Protein 5MY5 (pdb70)

Radius of gyration: 19.38 Å; Cα contacts (8 Å, |Δi|>4): 475; chains: 1; bounding box: 27×46×57 Å

Organism: Oleidesulfovibrio alaskensis (strain ATCC BAA-1058 / DSM 17464 / G20) (NCBI:txid207559)

Sequence (250 aa):
APVLMMATTTSTDNTGLLDDLAPQFTKDTGIELRWTAVGTGKALLKMGENCDVDILLVHAPAAEKAFVDAGFGTARTQQLMYNDFVIIGPAADPAGVKGMTVAAALGKIAADNAVFVSRGDNSGTHKMEKSLWKQIEGPSPEKEAWYVQTGQGMLRTINVAAEKGGYTMTDRGTYIKYEASMDGNPPLKILVEGDKILFNQYSAIPVNPAHCPKVKKDLADKFVNWMASPATQKTIGDFKLMGKALFTPNAE

Nearest PDB structures (foldseek):
  5my5-assembly1_A  TM=1.004E+00  e=1.740E-57  Oleidesulfovibrio alaskensis G20
  3kn3-assembly3_C  TM=6.638E-01  e=6.253E-32  Wolinella succinogenes
  3lr1-assembly1_A  TM=8.434E-01  e=3.235E-26  Geobacter sulfurreducens PCA
  3muq-assembly1_A  TM=5.837E-01  e=1.414E-28  Vibrio parahaemolyticus RIMD 2210633
  3cvg-assembly1_A  TM=8.499E-01  e=2.479E-20  Coccidioides immitis RS

Secondary structure (DSSP, 8-state):
--EEEEEEEHHHHHHTHHHHHHHHHHHHHSPEEEEEEE-HHHHHHHHHTT--SEEEE--HHHHHHHHHTTSBS--EEEEEEEEEEEEETT-TT--TT--HHHHHHHHHHTT--EEE--S--HHHHHHHHHHTTSSS---TT-TTEEE--S-HHHHHHHHHHHT-EEEEEHHHHHHHHHHTTT--SEEEEE---GGGEEEEEEEEBPTTTSTT--HHHHHHHHHHHHSHHHHHHHHH-EETTEE--EE---

B-factor: mean 24.78, std 8.59, range [13.56, 76.18]

CATH classification: 3.40.190.10 (+1 more: 3.40.190.10)

Foldseek 3Di:
DAEFEEEEAPVVVVQCPCVVVQVVLCVVPVYHYDYDHHAPVVRLVCLLVLVGFKYKYFDVVVVVVSCVVVQFVDWFWWWWFFKFKKFFPVPVLPQFPHALQVSVVSCLVVLFAEFACLAPGPQNVLVQVSVVPHPDDRCVPPPSYHHDNHDDVVRVVVRLVRRGMYMDGVLVVVVVCVVVVNDRRMDGRHDDHPSGIRIIIMTGGHCVSVVVRPNVVSVSVSVVSLDVVNQVVLQPDDDVRHGGIHTDGD

Solvent-accessible surface area: 11804 Å² total; per-residue (Å²): 131,65,39,0,70,2,0,0,4,74,54,0,55,92,17,20,0,2,88,74,1,10,85,69,0,54,182,96,37,47,4,73,10,114,61,61,35,26,44,39,40,101,0,23,120,30,0,79,107,61,71,9,12,0,0,0,0,32,25,55,83,39,0,110,61,9,37,124,55,28,39,2,47,52,58,44,52,0,0,36,17,20,16,0,0,0,0,22,65,95,19,91,2,44,0,144,73,66,83,5,45,47,0,1,26,69,0,27,80,72,99,16,43,1,2,1,28,25,49,98,29,56,20,7,121,31,4,88,51,2,13,173,114,21,189,39,114,66,8,111,185,79,109,26,19,33,98,31,48,74,33,17,94,162,0,0,74,35,0,31,141,97,35,0,0,0,5,0,37,46,9,25,7,7,73,6,30,50,87,84,140,50,112,2,66,2,59,40,6,1,93,50,29,168,72,0,64,21,35,0,0,0,0,8,0,32,47,93,70,4,111,196,21,116,60,115,30,0,54,98,0,20,104,22,0,36,33,118,76,6,21,146,44,0,23,85,23,111,17,114,61,96,60,10,6,62,42,53,25,218

Structure (mmCIF, N/CA/C/O backbone):
data_5MY5
#
_entry.id   5MY5
#
_cell.length_a   52.323
_cell.length_b   42.530
_cell.length_c   54.753
_cell.angle_alpha   90.00
_cell.angle_beta   95.45
_cell.angle_gamma   90.00
#
_symmetry.space_group_name_H-M   'P 1 21 1'
#
loop_
_entity.id
_entity.type
_entity.pdbx_description
1 polymer 'ABC transporter periplasmic substrate-binding protein'
2 non-polymer 'SODIUM ION'
3 non-polymer 'CHLORIDE ION'
4 water water
#
loop_
_atom_site.group_PDB
_atom_site.id
_atom_site.type_symbol
_atom_site.label_atom_id
_atom_site.label_alt_id
_atom_site.label_comp_id
_atom_site.label_asym_id
_atom_site.label_entity_id
_atom_site.label_seq_id
_atom_site.pdbx_PDB_ins_code
_atom_site.Cartn_x
_atom_site.Cartn_y
_atom_site.Cartn_z
_atom_site.occupancy
_atom_site.B_iso_or_equiv
_atom_site.auth_seq_id
_atom_site.auth_comp_id
_atom_site.auth_asym_id
_atom_site.auth_atom_id
_atom_site.pdbx_PDB_model_num
ATOM 1 N N . ALA A 1 25 ? 22.516 19.466 54.782 1.00 51.50 2 ALA A N 1
ATOM 2 C CA . ALA A 1 25 ? 22.303 20.585 53.810 1.00 49.93 2 ALA A CA 1
ATOM 3 C C . ALA A 1 25 ? 21.750 20.027 52.474 1.00 40.29 2 ALA A C 1
ATOM 4 O O . ALA A 1 25 ? 22.465 20.040 51.431 1.00 42.97 2 ALA A O 1
ATOM 6 N N . PRO A 1 26 ? 20.464 19.602 52.487 1.00 31.77 3 PRO A N 1
ATOM 7 C CA . PRO A 1 26 ? 19.888 18.678 51.491 1.00 27.95 3 PRO A CA 1
ATOM 8 C C . PRO A 1 26 ? 20.088 19.173 50.068 1.00 24.96 3 PRO A C 1
ATOM 9 O O . PRO A 1 26 ? 19.939 20.337 49.783 1.00 24.63 3 PRO A O 1
ATOM 13 N N . VAL A 1 27 ? 20.405 18.237 49.159 1.00 24.98 4 VAL A N 1
ATOM 14 C CA . VAL A 1 27 ? 20.646 18.531 47.781 1.00 21.54 4 VAL A CA 1
ATOM 15 C C . VAL A 1 27 ? 19.754 17.660 46.925 1.00 18.54 4 VAL A C 1
ATOM 16 O O . VAL A 1 27 ? 19.700 16.435 47.054 1.00 21.68 4 VAL A O 1
ATOM 20 N N . LEU A 1 28 ? 19.047 18.315 46.020 1.00 18.36 5 LEU A N 1
ATOM 21 C CA . LEU A 1 28 ? 18.178 17.665 45.064 1.00 18.12 5 LEU A CA 1
ATOM 22 C C . LEU A 1 28 ? 18.853 17.768 43.714 1.00 17.12 5 LEU A C 1
ATOM 23 O O . LEU A 1 28 ? 19.173 18.869 43.250 1.00 18.11 5 LEU A O 1
ATOM 28 N N . MET A 1 29 ? 18.949 16.632 43.035 1.00 18.07 6 MET A N 1
ATOM 29 C CA . MET A 1 29 ? 19.608 16.576 41.724 1.00 18.76 6 MET A CA 1
ATOM 30 C C . MET A 1 29 ? 18.595 16.384 40.617 1.00 16.57 6 MET A C 1
ATOM 31 O O . MET A 1 29 ? 17.811 15.477 40.653 1.00 17.63 6 MET A O 1
ATOM 36 N N . MET A 1 30 ? 18.706 17.233 39.625 1.00 16.26 7 MET A N 1
ATOM 37 C CA . MET A 1 30 ? 17.708 17.317 38.536 1.00 15.80 7 MET A CA 1
ATOM 38 C C . MET A 1 30 ? 18.411 17.146 37.202 1.00 16.53 7 MET A C 1
ATOM 39 O O . MET A 1 30 ? 19.455 17.635 37.006 1.00 18.96 7 MET A O 1
ATOM 44 N N . ALA A 1 31 ? 17.690 16.495 36.305 1.00 16.41 8 ALA A N 1
ATOM 45 C CA . ALA A 1 31 ? 18.022 16.557 34.927 1.00 17.13 8 ALA A CA 1
ATOM 46 C C . ALA A 1 31 ? 16.985 17.320 34.206 1.00 16.87 8 ALA A C 1
ATOM 47 O O . ALA A 1 31 ? 15.772 17.091 34.361 1.00 16.20 8 ALA A O 1
ATOM 49 N N . THR A 1 32 ? 17.444 18.248 33.360 1.00 15.75 9 THR A N 1
ATOM 50 C CA . THR A 1 32 ? 16.546 19.047 32.496 1.00 15.24 9 THR A CA 1
ATOM 51 C C . THR A 1 32 ? 17.167 19.283 31.114 1.00 16.33 9 THR A C 1
ATOM 52 O O . THR A 1 32 ? 18.168 18.638 30.829 1.00 18.64 9 THR A O 1
ATOM 56 N N . THR A 1 33 ? 16.558 20.119 30.317 1.00 17.10 10 THR A N 1
ATOM 57 C CA . THR A 1 33 ? 16.995 20.254 28.930 1.00 17.94 10 THR A CA 1
ATOM 58 C C . THR A 1 33 ? 17.801 21.499 28.688 1.00 17.51 10 THR A C 1
ATOM 59 O O . THR A 1 33 ? 17.655 22.487 29.405 1.00 18.64 10 THR A O 1
ATOM 63 N N . THR A 1 34 ? 18.591 21.474 27.605 1.00 18.42 11 THR A N 1
ATOM 64 C CA . THR A 1 34 ? 19.366 22.604 27.180 1.00 19.78 11 THR A CA 1
ATOM 65 C C . THR A 1 34 ? 18.487 23.811 26.933 1.00 17.94 11 THR A C 1
ATOM 66 O O . THR A 1 34 ? 18.752 24.876 27.405 1.00 19.01 11 THR A O 1
ATOM 70 N N . SER A 1 35 ? 17.338 23.630 26.302 1.00 18.72 12 SER A N 1
ATOM 71 C CA . SER A 1 35 ? 16.478 24.740 26.041 1.00 20.16 12 SER A CA 1
ATOM 72 C C . SER A 1 35 ? 15.993 25.342 27.362 1.00 19.28 12 SER A C 1
ATOM 73 O O . SER A 1 35 ? 15.888 26.596 27.498 1.00 21.55 12 SER A O 1
ATOM 76 N N . THR A 1 36 ? 15.688 24.468 28.338 1.00 18.95 13 THR A N 1
ATOM 77 C CA . THR A 1 36 ? 15.212 24.954 29.648 1.00 20.01 13 THR A CA 1
ATOM 78 C C . THR A 1 36 ? 16.281 25.849 30.266 1.00 19.25 13 THR A C 1
ATOM 79 O O . THR A 1 36 ? 15.998 26.984 30.757 1.00 19.43 13 THR A O 1
ATOM 83 N N . ASP A 1 37 ? 17.468 25.327 30.283 1.00 17.12 14 ASP A N 1
ATOM 84 C CA . ASP A 1 37 ? 18.580 26.090 30.904 1.00 20.83 14 ASP A CA 1
ATOM 85 C C . ASP A 1 37 ? 18.772 27.441 30.200 1.00 19.61 14 ASP A C 1
ATOM 86 O O . ASP A 1 37 ? 18.937 28.483 30.879 1.00 21.03 14 ASP A O 1
ATOM 91 N N . ASN A 1 38 ? 18.757 27.431 28.894 1.00 20.32 15 ASN A N 1
ATOM 92 C CA . ASN A 1 38 ? 18.863 28.684 28.135 1.00 21.54 15 ASN A CA 1
ATOM 93 C C . ASN A 1 38 ? 17.902 29.786 28.499 1.00 24.12 15 ASN A C 1
ATOM 94 O O . ASN A 1 38 ? 18.306 30.953 28.331 1.00 24.15 15 ASN A O 1
ATOM 99 N N . THR A 1 39 ? 16.688 29.488 28.981 1.00 21.06 16 THR A N 1
ATOM 100 C CA . THR A 1 39 ? 15.703 30.525 29.318 1.00 22.11 16 THR A CA 1
ATOM 101 C C . THR A 1 39 ? 16.154 31.298 30.548 1.00 21.89 16 THR A C 1
ATOM 102 O O . THR A 1 39 ? 15.639 32.381 30.794 1.00 22.75 16 THR A O 1
ATOM 106 N N . GLY A 1 40 ? 16.952 30.653 31.385 1.00 19.82 17 GLY A N 1
ATOM 107 C CA . GLY A 1 40 ? 17.366 31.200 32.678 1.00 21.13 17 GLY A CA 1
ATOM 108 C C . GLY A 1 40 ? 16.348 31.109 33.804 1.00 21.80 17 GLY A C 1
ATOM 109 O O . GLY A 1 40 ? 16.621 31.598 34.918 1.00 20.54 17 GLY A O 1
ATOM 110 N N . LEU A 1 41 ? 15.195 30.478 33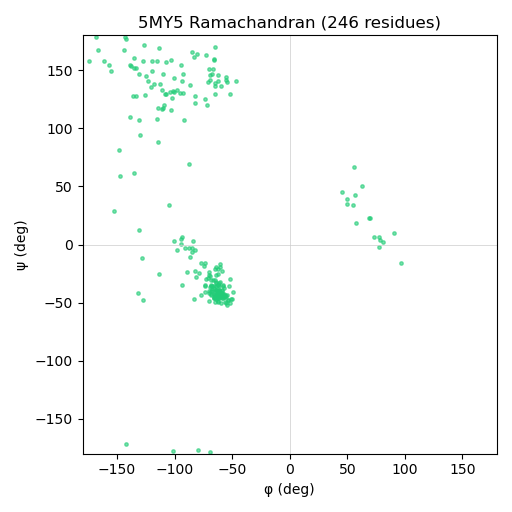.557 1.00 18.87 18 LEU A N 1
ATOM 111 C CA . LEU A 1 41 ? 14.149 30.327 34.582 1.00 18.54 18 LEU A CA 1
ATOM 112 C C . LEU A 1 41 ? 14.711 29.693 35.870 1.00 18.41 18 LEU A C 1
ATOM 113 O O . LEU A 1 41 ? 14.348 30.178 36.944 1.00 18.84 18 LEU A O 1
ATOM 118 N N . LEU A 1 42 ? 15.452 28.633 35.776 1.00 18.92 19 LEU A N 1
ATOM 119 C CA . LEU A 1 42 ? 15.954 27.922 36.959 1.00 17.15 19 LEU A CA 1
ATOM 120 C C . LEU A 1 42 ? 16.948 28.759 37.746 1.00 20.83 19 LEU A C 1
ATOM 121 O O . LEU A 1 42 ? 17.012 28.654 38.956 1.00 18.78 19 LEU A O 1
ATOM 126 N N . ASP A 1 43 ? 17.700 29.642 37.060 1.00 18.80 20 ASP A N 1
ATOM 127 C CA . ASP A 1 43 ? 18.592 30.561 37.793 1.00 20.02 20 ASP A CA 1
ATOM 128 C C . ASP A 1 43 ? 17.808 31.505 38.663 1.00 22.67 20 ASP A C 1
ATOM 129 O O . ASP A 1 43 ? 18.359 31.940 39.682 1.00 26.75 20 ASP A O 1
ATOM 134 N N . ASP A 1 44 ? 16.615 31.883 38.269 1.00 21.28 21 ASP A N 1
ATOM 135 C CA . ASP A 1 44 ? 15.709 32.661 39.126 1.00 24.12 21 ASP A CA 1
ATOM 136 C C . ASP A 1 44 ? 15.026 31.860 40.179 1.00 24.23 21 ASP A C 1
ATOM 137 O O . ASP A 1 44 ? 14.889 32.296 41.331 1.00 25.17 21 ASP A O 1
ATOM 142 N N . LEU A 1 45 ? 14.522 30.661 39.819 1.00 19.99 22 LEU A N 1
ATOM 143 C CA . LEU A 1 45 ? 13.725 29.853 40.734 1.00 20.84 22 LEU A CA 1
ATOM 144 C C . LEU A 1 45 ? 14.552 29.202 41.804 1.00 21.38 22 LEU A C 1
ATOM 145 O O . LEU A 1 45 ? 14.063 29.044 42.953 1.00 21.05 22 LEU A O 1
ATOM 150 N N . ALA A 1 46 ? 15.716 28.708 41.436 1.00 19.94 23 ALA A N 1
ATOM 151 C CA . ALA A 1 46 ? 16.482 27.862 42.367 1.00 20.85 23 ALA A CA 1
ATOM 152 C C . ALA A 1 46 ? 16.826 28.571 43.733 1.00 23.21 23 ALA A C 1
ATOM 153 O O . ALA A 1 46 ? 16.581 28.011 44.791 1.00 21.40 23 ALA A O 1
ATOM 155 N N . PRO A 1 47 ? 17.250 29.854 43.721 1.00 22.61 24 PRO A N 1
ATOM 156 C CA . PRO A 1 47 ? 17.511 30.475 45.048 1.00 23.52 24 PRO A CA 1
ATOM 157 C C . PRO A 1 47 ? 16.227 30.686 45.832 1.00 21.70 24 PRO A C 1
ATOM 158 O O . PRO A 1 47 ? 16.210 30.558 47.066 1.00 23.79 24 PRO A O 1
ATOM 162 N N . GLN A 1 48 ? 15.113 30.916 45.142 1.00 21.36 25 GLN A N 1
ATOM 163 C CA . GLN A 1 48 ? 13.832 31.045 45.853 1.00 21.16 25 GLN A CA 1
ATOM 164 C C . GLN A 1 48 ? 13.368 29.699 46.485 1.00 21.58 25 GLN A C 1
ATOM 165 O O . GLN A 1 48 ? 12.856 29.620 47.618 1.00 20.35 25 GLN A O 1
ATOM 171 N N . PHE A 1 49 ? 13.519 28.612 45.726 1.00 20.31 26 PHE A N 1
ATOM 172 C CA . PHE A 1 49 ? 13.238 27.274 46.227 1.00 17.00 26 PHE A CA 1
ATOM 173 C C . PHE A 1 49 ? 14.102 27.020 47.468 1.00 17.03 26 PHE A C 1
ATOM 174 O O . PHE A 1 49 ? 13.589 26.478 48.487 1.00 17.63 26 PHE A O 1
ATOM 182 N N . THR A 1 50 ? 15.386 27.349 47.440 1.00 18.00 27 THR A N 1
ATOM 183 C CA . THR A 1 50 ? 16.265 27.076 48.583 1.00 19.53 27 THR A CA 1
ATOM 184 C C . THR A 1 50 ? 15.878 27.965 49.805 1.00 21.28 27 THR A C 1
ATOM 185 O O . THR A 1 50 ? 15.813 27.444 50.943 1.00 20.73 27 THR A O 1
ATOM 189 N N . LYS A 1 51 ? 15.540 29.228 49.537 1.00 20.37 28 LYS A N 1
ATOM 190 C CA . LYS A 1 51 ? 15.003 30.110 50.622 1.00 23.60 28 LYS A CA 1
ATOM 191 C C . LYS A 1 51 ? 13.791 29.526 51.272 1.00 24.85 28 LYS A C 1
ATOM 192 O O . LYS A 1 51 ? 13.620 29.566 52.505 1.00 24.53 28 LYS A O 1
ATOM 198 N N . ASP A 1 52 ? 12.864 29.029 50.469 1.00 20.79 29 ASP A N 1
ATOM 199 C CA . ASP A 1 52 ? 11.594 28.536 50.997 1.00 20.82 29 ASP A CA 1
ATOM 200 C C . ASP A 1 52 ? 11.597 27.173 51.625 1.00 23.72 29 ASP A C 1
ATOM 201 O O . ASP A 1 52 ? 10.767 26.875 52.506 1.00 22.82 29 ASP A O 1
ATOM 206 N N . THR A 1 53 ? 12.545 26.336 51.226 1.00 18.18 30 THR A N 1
ATOM 207 C CA . THR A 1 53 ? 12.478 24.932 51.592 1.00 18.42 30 THR A CA 1
ATOM 208 C C . THR A 1 53 ? 13.754 24.342 52.250 1.00 18.19 30 THR A C 1
ATOM 209 O O . THR A 1 53 ? 13.679 23.233 52.795 1.00 19.15 30 THR A O 1
ATOM 213 N N . GLY A 1 54 ? 14.841 25.101 52.189 1.00 19.14 31 GLY A N 1
ATOM 214 C CA . GLY A 1 54 ? 16.150 24.725 52.649 1.00 18.08 31 GLY A CA 1
ATOM 215 C C . GLY A 1 54 ? 16.892 23.809 51.741 1.00 19.92 31 GLY A C 1
ATOM 216 O O . GLY A 1 54 ? 17.974 23.423 52.095 1.00 22.13 31 GLY A O 1
ATOM 217 N N . ILE A 1 55 ? 16.300 23.394 50.634 1.00 18.69 32 ILE A N 1
ATOM 218 C CA . ILE A 1 55 ? 16.878 22.374 49.778 1.00 17.99 32 ILE A CA 1
ATOM 219 C C . ILE A 1 55 ? 17.636 23.070 48.680 1.00 18.36 32 ILE A C 1
ATOM 220 O O . ILE A 1 55 ? 17.118 23.963 48.075 1.00 19.86 32 ILE A O 1
ATOM 225 N N . GLU A 1 56 ? 18.911 22.672 48.434 1.00 19.57 33 GLU A N 1
ATOM 226 C CA . GLU A 1 56 ? 19.711 23.139 47.317 1.00 19.24 33 GLU A CA 1
ATOM 227 C C . GLU A 1 56 ? 19.360 22.330 46.023 1.00 19.99 33 GLU A C 1
ATOM 228 O O . GLU A 1 56 ? 19.332 21.105 46.088 1.00 20.33 33 GLU A O 1
ATOM 234 N N . LEU A 1 57 ? 19.044 23.039 44.937 1.00 17.62 34 LEU A N 1
ATOM 235 C CA . LEU A 1 57 ? 18.739 22.387 43.635 1.00 16.87 34 LEU A CA 1
ATOM 236 C C . LEU A 1 57 ? 19.938 22.518 42.741 1.00 18.47 34 LEU A C 1
ATOM 237 O O . LEU A 1 57 ? 20.397 23.611 42.455 1.00 20.34 34 LEU A O 1
ATOM 242 N N . ARG A 1 58 ? 20.407 21.374 42.232 1.00 16.32 35 ARG A N 1
ATOM 243 C CA . ARG A 1 58 ? 21.495 21.295 41.265 1.00 17.89 35 ARG A CA 1
ATOM 244 C C . ARG A 1 58 ? 20.902 20.684 40.026 1.00 18.69 35 ARG A C 1
ATOM 245 O O . ARG A 1 58 ? 20.175 19.696 40.101 1.00 20.74 35 ARG A O 1
ATOM 253 N N . TRP A 1 59 ? 21.253 21.200 38.869 1.00 18.16 36 TRP A N 1
ATOM 254 C CA . TRP A 1 59 ? 20.691 20.626 37.665 1.00 18.39 36 TRP A CA 1
ATOM 255 C C . TRP A 1 59 ? 21.756 20.444 36.599 1.00 21.87 36 TRP A C 1
ATOM 256 O O . TRP A 1 59 ? 22.699 21.164 36.581 1.00 24.48 36 TRP A O 1
ATOM 267 N N . THR A 1 60 ? 21.573 19.472 35.740 1.00 18.87 37 THR A N 1
ATOM 268 C CA . THR A 1 60 ? 22.357 19.329 34.554 1.00 20.61 37 THR A CA 1
ATOM 269 C C . THR A 1 60 ? 21.404 19.398 33.393 1.00 18.93 37 THR A C 1
ATOM 270 O O . THR A 1 60 ? 20.296 18.740 33.419 1.00 20.05 37 THR A O 1
ATOM 274 N N . ALA A 1 61 ? 21.823 20.167 32.383 1.00 19.75 38 ALA A N 1
ATOM 275 C CA . ALA A 1 61 ? 21.037 20.435 31.187 1.00 19.58 38 ALA A CA 1
ATOM 276 C C . ALA A 1 61 ? 21.600 19.740 29.975 1.00 21.72 38 ALA A C 1
ATOM 277 O O . ALA A 1 61 ? 22.778 19.968 29.588 1.00 23.81 38 ALA A O 1
ATOM 279 N N . VAL A 1 62 ? 20.788 18.868 29.380 1.00 19.96 39 VAL A N 1
ATOM 280 C CA . VAL A 1 62 ? 21.198 17.966 28.271 1.00 20.68 39 VAL A CA 1
ATOM 281 C C . VAL A 1 62 ? 20.070 17.862 27.308 1.00 21.16 39 VAL A C 1
ATOM 282 O O . VAL A 1 62 ? 19.049 18.498 27.512 1.00 20.35 39 VAL A O 1
ATOM 286 N N . GLY A 1 63 ? 20.236 17.149 26.198 1.00 22.97 40 GLY A N 1
ATOM 287 C CA . GLY A 1 63 ? 19.069 16.889 25.364 1.00 22.15 40 GLY A CA 1
ATOM 288 C C . GLY A 1 63 ? 18.059 15.989 26.082 1.00 20.90 40 GLY A C 1
ATOM 289 O O . GLY A 1 63 ? 18.360 15.262 27.031 1.00 20.95 40 GLY A O 1
ATOM 290 N N . THR A 1 64 ? 16.818 16.037 25.612 1.00 20.13 41 THR A N 1
ATOM 291 C CA . THR A 1 64 ? 15.747 15.253 26.257 1.00 20.71 41 THR A CA 1
ATOM 292 C C . THR A 1 64 ? 16.048 13.769 26.454 1.00 18.76 41 THR A C 1
ATOM 293 O O . THR A 1 64 ? 15.814 13.162 27.532 1.00 20.66 41 THR A O 1
ATOM 297 N N . GLY A 1 65 ? 16.488 13.120 25.360 1.00 20.57 42 GLY A N 1
ATOM 298 C CA . GLY A 1 65 ? 16.819 11.710 25.498 1.00 21.55 42 GLY A CA 1
ATOM 299 C C . GLY A 1 65 ? 17.824 11.403 26.587 1.00 19.94 42 GLY A C 1
ATOM 300 O O . GLY A 1 65 ? 17.638 10.459 27.367 1.00 22.47 42 GLY A O 1
ATOM 301 N N . LYS A 1 66 ? 18.833 12.236 26.622 1.00 21.64 43 LYS A N 1
ATOM 302 C CA . LYS A 1 66 ? 19.897 12.081 27.618 1.00 22.92 43 LYS A CA 1
ATOM 303 C C . LYS A 1 66 ? 19.379 12.351 29.044 1.00 19.77 43 LYS A C 1
ATOM 304 O O . LYS A 1 66 ? 19.808 11.682 29.958 1.00 20.33 43 LYS A O 1
ATOM 310 N N . ALA A 1 67 ? 18.452 13.314 29.166 1.00 18.70 44 ALA A N 1
ATOM 311 C CA . ALA A 1 67 ? 17.828 13.588 30.493 1.00 18.87 44 ALA A CA 1
ATOM 312 C C . ALA A 1 67 ? 17.101 12.402 30.968 1.00 21.12 44 ALA A C 1
ATOM 313 O O . ALA A 1 67 ? 17.160 12.012 32.132 1.00 20.50 44 ALA A O 1
ATOM 315 N N . LEU A 1 68 ? 16.263 11.839 30.097 1.00 20.29 45 LEU A N 1
ATOM 316 C CA A LEU A 1 68 ? 15.522 10.635 30.410 0.50 21.75 45 LEU A CA 1
ATOM 317 C CA B LEU A 1 68 ? 15.513 10.670 30.525 0.50 20.71 45 LEU A CA 1
ATOM 318 C C . LEU A 1 68 ? 16.446 9.490 30.793 1.00 22.92 45 LEU A C 1
ATOM 319 O O . LEU A 1 68 ? 16.200 8.794 31.774 1.00 24.33 45 LEU A O 1
ATOM 328 N N . LYS A 1 69 ? 17.531 9.337 30.027 1.00 23.81 46 LYS A N 1
ATOM 329 C CA . LYS A 1 69 ? 18.536 8.311 30.304 1.00 24.64 46 LYS A CA 1
ATOM 330 C C . LYS A 1 69 ? 19.170 8.519 31.687 1.00 25.71 46 LYS A C 1
ATOM 331 O O . LYS A 1 69 ? 19.361 7.553 32.382 1.00 24.97 46 LYS A O 1
ATOM 337 N N . MET A 1 70 ? 19.456 9.762 32.079 1.00 23.67 47 MET A N 1
ATOM 338 C CA . MET A 1 70 ? 19.967 10.051 33.405 1.00 21.19 47 MET A CA 1
ATOM 339 C C . MET A 1 70 ? 19.010 9.593 34.487 1.00 22.40 47 MET A C 1
ATOM 340 O O . MET A 1 70 ? 19.442 9.051 35.519 1.00 22.71 47 MET A O 1
ATOM 345 N N . GLY A 1 71 ? 17.663 9.781 34.301 1.00 20.93 48 GLY A N 1
ATOM 346 C CA . GLY A 1 71 ? 16.695 9.281 35.228 1.00 21.64 48 GLY A CA 1
ATOM 347 C C . GLY A 1 71 ? 16.667 7.773 35.263 1.00 22.10 48 GLY A C 1
ATOM 348 O O . GLY A 1 71 ? 16.676 7.157 36.341 1.00 23.78 48 GLY A O 1
ATOM 349 N N . GLU A 1 72 ? 16.665 7.151 34.081 1.00 22.57 49 GLU A N 1
ATOM 350 C CA . GLU A 1 72 ? 16.781 5.707 34.028 1.00 22.70 49 GLU A CA 1
ATOM 351 C C . GLU A 1 72 ? 18.071 5.137 34.694 1.00 20.40 49 GLU A C 1
ATOM 352 O O . GLU A 1 72 ? 17.974 4.124 35.315 1.00 24.38 49 GLU A O 1
ATOM 358 N N . ASN A 1 73 ? 19.200 5.829 34.616 1.00 21.36 50 ASN A N 1
ATOM 359 C CA . ASN A 1 73 ? 20.446 5.349 35.222 1.00 22.33 50 ASN A CA 1
ATOM 360 C C . ASN A 1 73 ? 20.540 5.704 36.711 1.00 21.97 50 ASN A C 1
ATOM 361 O O . ASN A 1 73 ? 21.578 5.480 37.326 1.00 22.88 50 ASN A O 1
ATOM 366 N N . CYS A 1 74 ? 19.512 6.309 37.281 1.00 20.59 51 CYS A N 1
ATOM 367 C CA . CYS A 1 74 ? 19.451 6.681 38.692 1.00 23.22 51 CYS A CA 1
ATOM 368 C C . CYS A 1 74 ? 20.429 7.802 39.018 1.00 20.53 51 CYS A C 1
ATOM 369 O O . CYS A 1 74 ? 20.847 7.942 40.190 1.00 22.50 51 CYS A O 1
ATOM 372 N N . ASP A 1 75 ? 20.830 8.576 38.028 1.00 21.74 52 ASP A N 1
ATOM 373 C CA . ASP A 1 75 ? 21.806 9.635 38.205 1.00 19.21 52 ASP A CA 1
ATOM 374 C C . ASP A 1 75 ? 21.216 10.832 39.017 1.00 20.39 52 ASP A C 1
ATOM 375 O O . ASP A 1 75 ? 21.935 11.732 39.525 1.00 20.28 52 ASP A O 1
ATOM 380 N N . VAL A 1 76 ? 19.900 11.012 38.904 1.00 18.01 53 VAL A N 1
ATOM 381 C CA . VAL A 1 76 ? 19.160 12.167 39.387 1.00 18.50 53 VAL A CA 1
ATOM 382 C C . VAL A 1 76 ? 17.881 11.757 40.100 1.00 18.33 53 VAL A C 1
ATOM 383 O O . VAL A 1 76 ? 17.369 10.634 39.969 1.00 17.70 53 VAL A O 1
ATOM 387 N N . ASP A 1 77 ? 17.349 12.666 40.909 1.00 16.90 54 ASP A N 1
ATOM 388 C CA . ASP A 1 77 ? 16.158 12.483 41.643 1.00 16.95 54 ASP A CA 1
ATOM 389 C C . ASP A 1 77 ? 14.839 12.885 40.941 1.00 14.00 54 ASP A C 1
ATOM 390 O O . ASP A 1 77 ? 13.747 12.470 41.314 1.00 16.41 54 ASP A O 1
ATOM 395 N N . ILE A 1 78 ? 14.976 13.783 39.969 1.00 15.81 55 ILE A N 1
ATOM 396 C CA . ILE A 1 78 ? 13.783 14.391 39.303 1.00 15.06 55 ILE A CA 1
ATOM 397 C C . ILE A 1 78 ? 14.165 14.867 37.919 1.00 16.06 55 ILE A C 1
ATOM 398 O O . ILE A 1 78 ? 15.284 15.260 37.670 1.00 15.14 55 ILE A O 1
ATOM 403 N N . LEU A 1 79 ? 13.173 14.821 37.055 1.00 14.84 56 LEU A N 1
ATOM 404 C CA . LEU A 1 79 ? 13.282 15.354 35.721 1.00 15.12 56 LEU A CA 1
ATOM 405 C C . LEU A 1 79 ? 12.392 16.619 35.652 1.00 13.91 56 LEU A C 1
ATOM 406 O O . LEU A 1 79 ? 11.281 16.637 36.147 1.00 16.27 56 LEU A O 1
ATOM 411 N N . LEU A 1 80 ? 12.872 17.545 34.846 1.00 13.9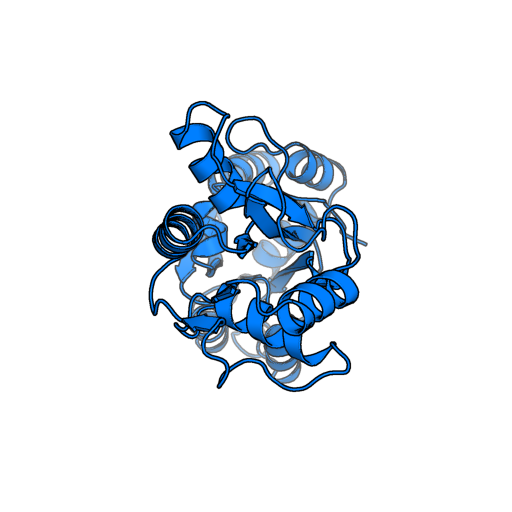5 57 LEU A N 1
ATOM 412 C CA . LEU A 1 80 ? 11.980 18.704 34.420 1.00 15.00 57 LEU A CA 1
ATOM 413 C C . LEU A 1 80 ? 12.165 18.750 32.926 1.00 15.66 57 LEU A C 1
ATOM 414 O O . LEU A 1 80 ? 13.166 19.209 32.409 1.00 15.58 57 LEU A O 1
ATOM 419 N N . VAL A 1 81 ? 11.124 18.322 32.203 1.00 14.08 58 VAL A N 1
ATOM 420 C CA . VAL A 1 81 ? 11.274 18.143 30.745 1.00 15.72 58 VAL A CA 1
ATOM 421 C C . VAL A 1 81 ? 9.989 18.557 30.048 1.00 15.75 58 VAL A C 1
ATOM 422 O O . VAL A 1 81 ? 9.047 19.018 30.714 1.00 15.32 58 VAL A O 1
ATOM 426 N N . HIS A 1 82 ? 10.016 18.474 28.718 1.00 15.25 59 HIS A N 1
ATOM 427 C CA . HIS A 1 82 ? 8.902 19.018 27.923 1.00 15.99 59 HIS A CA 1
ATOM 428 C C . HIS A 1 82 ? 8.692 18.193 26.669 1.00 18.45 59 HIS A C 1
ATOM 429 O O . HIS A 1 82 ? 8.832 18.703 25.543 1.00 20.28 59 HIS A O 1
ATOM 436 N N . ALA A 1 83 ? 8.427 16.924 26.912 1.00 17.42 60 ALA A N 1
ATOM 437 C CA . ALA A 1 83 ? 8.261 15.927 25.843 1.00 17.80 60 ALA A CA 1
ATOM 438 C C . ALA A 1 83 ? 7.243 14.824 26.245 1.00 16.60 60 ALA A C 1
ATOM 439 O O . ALA A 1 83 ? 7.587 13.743 26.690 1.00 18.22 60 ALA A O 1
ATOM 441 N N . PRO A 1 84 ? 5.961 15.187 26.062 1.00 18.57 61 PRO A N 1
ATOM 442 C CA . PRO A 1 84 ? 4.908 14.377 26.682 1.00 19.86 61 PRO A CA 1
ATOM 443 C C . PRO A 1 84 ? 4.932 12.872 26.330 1.00 17.43 61 PRO A C 1
ATOM 444 O O . PRO A 1 84 ? 4.798 12.079 27.203 1.00 20.08 61 PRO A O 1
ATOM 448 N N . ALA A 1 85 ? 5.130 12.501 25.072 1.00 19.12 62 ALA A N 1
ATOM 449 C CA . ALA A 1 85 ? 5.148 11.054 24.739 1.00 20.99 62 ALA A CA 1
ATOM 450 C C . ALA A 1 85 ? 6.285 10.302 25.406 1.00 18.64 62 ALA A C 1
ATOM 451 O O . ALA A 1 85 ? 6.081 9.215 25.964 1.00 22.19 62 ALA A O 1
ATOM 453 N N . ALA A 1 86 ? 7.498 10.887 25.352 1.00 17.93 63 ALA A N 1
ATOM 454 C CA . ALA A 1 86 ? 8.642 10.251 25.987 1.00 18.89 63 ALA A CA 1
ATOM 455 C C . ALA A 1 86 ? 8.436 10.219 27.518 1.00 17.27 63 ALA A C 1
ATOM 456 O O . ALA A 1 86 ? 8.849 9.284 28.152 1.00 19.55 63 ALA A O 1
ATOM 458 N N . GLU A 1 87 ? 7.838 11.286 28.058 1.00 16.26 64 GLU A N 1
ATOM 459 C CA . GLU A 1 87 ? 7.568 11.291 29.476 1.00 18.30 64 GLU A CA 1
ATOM 460 C C . GLU A 1 87 ? 6.604 10.152 29.938 1.00 18.60 64 GLU A C 1
ATOM 461 O O . GLU A 1 87 ? 6.810 9.464 30.936 1.00 18.08 64 GLU A O 1
ATOM 467 N N . LYS A 1 88 ? 5.560 9.970 29.119 1.00 19.55 65 LYS A N 1
ATOM 468 C CA . LYS A 1 88 ? 4.602 8.866 29.385 1.00 21.47 65 LYS A CA 1
ATOM 469 C C . LYS A 1 88 ? 5.284 7.463 29.328 1.00 22.94 65 LYS A C 1
ATOM 470 O O . LYS A 1 88 ? 5.102 6.604 30.208 1.00 22.20 65 LYS A O 1
ATOM 476 N N . ALA A 1 89 ? 6.149 7.277 28.336 1.00 20.47 66 ALA A N 1
ATOM 477 C CA . ALA A 1 89 ? 6.968 6.055 28.290 1.00 22.67 66 ALA A CA 1
ATOM 478 C C . ALA A 1 89 ? 7.891 5.858 29.467 1.00 21.83 66 ALA A C 1
ATOM 479 O O . ALA A 1 89 ? 8.012 4.729 29.995 1.00 22.91 66 ALA A O 1
ATOM 481 N N . PHE A 1 90 ? 8.449 6.980 30.001 1.00 19.48 67 PHE A N 1
ATOM 482 C CA . PHE A 1 90 ? 9.295 6.904 31.173 1.00 21.35 67 PHE A CA 1
ATOM 483 C C . PHE A 1 90 ? 8.559 6.436 32.413 1.00 18.54 67 PHE A C 1
ATOM 484 O O . PHE A 1 90 ? 9.011 5.652 33.199 1.00 19.47 67 PHE A O 1
ATOM 492 N N . VAL A 1 91 ? 7.378 7.020 32.581 1.00 19.55 68 VAL A N 1
ATOM 493 C CA . VAL A 1 91 ? 6.514 6.667 33.717 1.00 20.24 68 VAL A CA 1
ATOM 494 C C . VAL A 1 91 ? 6.059 5.173 33.531 1.00 19.39 68 VAL A C 1
ATOM 495 O O . VAL A 1 91 ? 6.073 4.393 34.482 1.00 21.05 68 VAL A O 1
ATOM 499 N N . ASP A 1 92 ? 5.662 4.836 32.307 1.00 23.52 69 ASP A N 1
ATOM 500 C CA . ASP A 1 92 ? 5.180 3.423 32.020 1.00 24.29 69 ASP A CA 1
ATOM 501 C C . ASP A 1 92 ? 6.260 2.391 32.259 1.00 23.69 69 ASP A C 1
ATOM 502 O O . ASP A 1 92 ? 5.969 1.271 32.731 1.00 23.68 69 ASP A O 1
ATOM 507 N N . ALA A 1 93 ? 7.497 2.721 31.987 1.00 20.79 70 ALA A N 1
ATOM 508 C CA . ALA A 1 93 ? 8.643 1.872 32.297 1.00 21.55 70 ALA A CA 1
ATOM 509 C C . ALA A 1 93 ? 8.888 1.621 33.747 1.00 22.50 70 ALA A C 1
ATOM 510 O O . ALA A 1 93 ? 9.685 0.724 34.101 1.00 22.89 70 ALA A O 1
ATOM 512 N N . GLY A 1 94 ? 8.321 2.483 34.612 1.00 21.31 71 GLY A N 1
ATOM 513 C CA . GLY A 1 94 ? 8.515 2.409 36.038 1.00 21.50 71 GLY A CA 1
ATOM 514 C C . GLY A 1 94 ? 9.706 3.237 36.459 1.00 19.44 71 GLY A C 1
ATOM 515 O O . GLY A 1 94 ? 10.120 3.145 37.591 1.00 20.40 71 GLY A O 1
ATOM 516 N N . PHE A 1 95 ? 10.239 4.040 35.515 1.00 19.43 72 PHE A N 1
ATOM 517 C CA . PHE A 1 95 ? 11.443 4.837 35.863 1.00 20.15 72 PHE A CA 1
ATOM 518 C C . PHE A 1 95 ? 11.072 6.148 36.614 1.00 19.39 72 PHE A C 1
ATOM 519 O O . PHE A 1 95 ? 11.862 6.608 37.376 1.00 18.97 72 PHE A O 1
ATOM 527 N N . GLY A 1 96 ? 9.851 6.583 36.431 1.00 18.93 73 GLY A N 1
ATOM 528 C CA . GLY A 1 96 ? 9.256 7.775 37.124 1.00 19.64 73 GLY A CA 1
ATOM 529 C C . GLY A 1 96 ? 7.959 7.444 37.771 1.00 23.32 73 GLY A C 1
ATOM 530 O O . GLY A 1 96 ? 7.316 6.477 37.378 1.00 22.72 73 GLY A O 1
ATOM 531 N N . THR A 1 97 ? 7.528 8.215 38.780 1.00 20.05 74 THR A N 1
ATOM 532 C CA . THR A 1 97 ? 6.324 7.929 39.479 1.00 22.25 74 THR A CA 1
ATOM 533 C C . THR A 1 97 ? 5.134 8.487 38.719 1.00 20.62 74 THR A C 1
ATOM 534 O O . THR A 1 97 ? 4.109 7.823 38.446 1.00 22.48 74 THR A O 1
ATOM 538 N N . ALA A 1 98 ? 5.219 9.750 38.263 1.00 19.92 75 ALA A N 1
ATOM 539 C CA . ALA A 1 98 ? 4.123 10.396 37.583 1.00 20.29 75 ALA A CA 1
ATOM 540 C C . ALA A 1 98 ? 4.566 11.774 37.056 1.00 21.51 75 ALA A C 1
ATOM 541 O O . ALA A 1 98 ? 5.573 12.350 37.563 1.00 22.23 75 ALA A O 1
ATOM 543 N N . ARG A 1 99 ? 3.845 12.252 36.053 1.00 20.03 76 ARG A N 1
ATOM 544 C CA . ARG A 1 99 ? 4.082 13.560 35.457 1.00 21.34 76 ARG A CA 1
ATOM 545 C C . ARG A 1 99 ? 3.194 14.541 36.159 1.00 19.92 76 ARG A C 1
ATOM 546 O O . ARG A 1 99 ? 1.965 14.346 36.222 1.00 24.99 76 ARG A O 1
ATOM 554 N N . THR A 1 100 ? 3.759 15.670 36.611 1.00 17.21 77 THR A N 1
ATOM 555 C CA . THR A 1 100 ? 2.975 16.817 37.073 1.00 18.78 77 THR A CA 1
ATOM 556 C C . THR A 1 100 ? 3.215 17.976 36.126 1.00 16.98 77 THR A C 1
ATOM 557 O O . THR A 1 100 ? 4.308 18.528 36.088 1.00 15.94 77 THR A O 1
ATOM 561 N N . GLN A 1 101 ? 2.164 18.418 35.479 1.00 17.60 78 GLN A N 1
ATOM 562 C CA A GLN A 1 101 ? 2.278 19.559 34.591 0.50 20.13 78 GLN A CA 1
ATOM 563 C CA B GLN A 1 101 ? 2.240 19.561 34.578 0.50 20.32 78 GLN A CA 1
ATOM 564 C C . GLN A 1 101 ? 2.388 20.823 35.389 1.00 19.71 78 GLN A C 1
ATOM 565 O O . GLN A 1 101 ? 1.697 20.986 36.424 1.00 19.70 78 GLN A O 1
ATOM 576 N N . LEU A 1 102 ? 3.215 21.731 34.951 1.00 17.64 79 LEU A N 1
ATOM 577 C CA . LEU A 1 102 ? 3.633 22.953 35.729 1.00 17.64 79 LEU A CA 1
ATOM 578 C C . LEU A 1 102 ? 3.452 24.276 34.975 1.00 18.28 79 LEU A C 1
ATOM 579 O O . LEU A 1 102 ? 2.832 25.247 35.487 1.00 18.98 79 LEU A O 1
ATOM 584 N N . MET A 1 103 ? 3.899 24.370 33.725 1.00 16.92 80 MET A N 1
ATOM 585 C CA . MET A 1 103 ? 3.817 25.522 32.899 1.00 17.78 80 MET A CA 1
ATOM 586 C C . MET A 1 103 ? 4.119 25.165 31.453 1.00 18.68 80 MET A C 1
ATOM 587 O O . MET A 1 103 ? 4.586 24.084 31.208 1.00 17.88 80 MET A O 1
ATOM 592 N N . TYR A 1 104 ? 3.822 26.078 30.564 1.00 17.30 81 TYR A N 1
ATOM 593 C CA . TYR A 1 104 ? 4.308 25.909 29.180 1.00 17.00 81 TYR A CA 1
ATOM 594 C C . TYR A 1 104 ? 4.968 27.157 28.659 1.00 18.66 81 TYR A C 1
ATOM 595 O O . TYR A 1 104 ? 4.523 28.260 29.012 1.00 19.91 81 TYR A O 1
ATOM 604 N N . ASN A 1 105 ? 5.974 27.047 27.815 1.00 17.14 82 ASN A N 1
ATOM 605 C CA . ASN A 1 105 ? 6.368 28.111 26.905 1.00 18.43 82 ASN A CA 1
ATOM 606 C C . ASN A 1 105 ? 5.791 27.739 25.508 1.00 16.74 82 ASN A C 1
ATOM 607 O O . ASN A 1 105 ? 4.908 26.895 25.425 1.00 18.19 82 ASN A O 1
ATOM 612 N N . ASP A 1 106 ? 6.076 28.549 24.546 1.00 19.77 83 ASP A N 1
ATOM 613 C CA . ASP A 1 106 ? 5.435 28.315 23.277 1.00 18.94 83 ASP A CA 1
ATOM 614 C C . ASP A 1 106 ? 6.319 28.609 22.106 1.00 19.01 83 ASP A C 1
ATOM 615 O O . ASP A 1 106 ? 7.345 29.207 22.183 1.00 18.74 83 ASP A O 1
ATOM 620 N N . PHE A 1 107 ? 5.834 28.146 20.959 1.00 18.13 84 PHE A N 1
ATOM 621 C CA . PHE A 1 107 ? 6.434 28.386 19.677 1.00 16.26 84 PHE A CA 1
ATOM 622 C C . PHE A 1 107 ? 5.596 29.363 18.876 1.00 14.43 84 PHE A C 1
ATOM 623 O O . PHE A 1 107 ? 4.442 29.405 19.091 1.00 19.38 84 PHE A O 1
ATOM 631 N N . VAL A 1 108 ? 6.208 30.024 17.928 1.00 15.94 85 VAL A N 1
ATOM 632 C CA . VAL A 1 108 ? 5.526 31.019 17.031 1.00 16.41 85 VAL A CA 1
ATOM 633 C C . VAL A 1 108 ? 6.007 30.853 15.607 1.00 18.45 85 VAL A C 1
ATOM 634 O O . VAL A 1 108 ? 7.136 30.372 15.352 1.00 17.02 85 VAL A O 1
ATOM 638 N N . ILE A 1 109 ? 5.168 31.258 14.642 1.00 18.36 86 ILE A N 1
ATOM 639 C CA . ILE A 1 109 ? 5.659 31.387 13.255 1.00 18.59 86 ILE A CA 1
ATOM 640 C C . ILE A 1 109 ? 5.910 32.844 12.966 1.00 17.52 86 ILE A C 1
ATOM 641 O O . ILE A 1 109 ? 5.016 33.678 13.259 1.00 19.38 86 ILE A O 1
ATOM 646 N N . ILE A 1 110 ? 7.043 33.142 12.408 1.00 16.92 87 ILE A N 1
ATOM 647 C CA . ILE A 1 110 ? 7.497 34.522 12.108 1.00 17.35 87 ILE A CA 1
ATOM 648 C C . ILE A 1 110 ? 7.701 34.625 10.628 1.00 20.40 87 ILE A C 1
ATOM 649 O O . ILE A 1 110 ? 7.848 33.613 9.907 1.00 18.54 87 ILE A O 1
ATOM 654 N N . GLY A 1 111 ? 7.652 35.862 10.128 1.00 17.81 88 GLY A N 1
ATOM 655 C CA . GLY A 1 111 ? 7.871 36.112 8.708 1.00 19.85 88 GLY A CA 1
ATOM 656 C C . GLY A 1 111 ? 8.037 37.594 8.467 1.00 24.41 88 GLY A C 1
ATOM 657 O O . GLY A 1 111 ? 7.896 38.404 9.441 1.00 21.46 88 GLY A O 1
ATOM 658 N N . PRO A 1 112 ? 8.273 38.003 7.191 1.00 20.30 89 PRO A N 1
ATOM 659 C CA . PRO A 1 112 ? 8.364 39.395 6.926 1.00 23.78 89 PRO A CA 1
ATOM 660 C C . PRO A 1 112 ? 7.149 40.179 7.379 1.00 23.47 89 PRO A C 1
ATOM 661 O O . PRO A 1 112 ? 6.004 39.732 7.289 1.00 22.58 89 PRO A O 1
ATOM 665 N N . ALA A 1 113 ? 7.411 41.401 7.860 1.00 25.26 90 ALA A N 1
ATOM 666 C CA . ALA A 1 113 ? 6.297 42.286 8.265 1.00 30.45 90 ALA A CA 1
ATOM 667 C C . ALA A 1 113 ? 5.245 42.439 7.159 1.00 30.48 90 ALA A C 1
ATOM 668 O O . ALA A 1 113 ? 4.070 42.477 7.442 1.00 32.21 90 ALA A O 1
ATOM 670 N N . ALA A 1 114 ? 5.705 42.457 5.909 1.00 29.80 91 ALA A N 1
ATOM 671 C CA . ALA A 1 114 ? 4.806 42.577 4.761 1.00 31.56 91 ALA A CA 1
ATOM 672 C C . ALA A 1 114 ? 3.957 41.326 4.539 1.00 37.16 91 ALA A C 1
ATOM 673 O O . ALA A 1 114 ? 2.904 41.378 3.874 1.00 34.12 91 ALA A O 1
ATOM 675 N N . ASP A 1 115 ? 4.440 40.175 5.036 1.00 32.79 92 ASP A N 1
ATOM 676 C CA . ASP A 1 115 ? 3.657 38.957 5.071 1.00 25.16 92 ASP A CA 1
ATOM 677 C C . ASP A 1 115 ? 3.131 38.549 3.693 1.00 26.07 92 ASP A C 1
ATOM 678 O O . ASP A 1 115 ? 1.904 38.522 3.429 1.00 24.18 92 ASP A O 1
ATOM 683 N N . PRO A 1 116 ? 4.044 38.182 2.803 1.00 25.15 93 PRO A N 1
ATOM 684 C CA . PRO A 1 116 ? 3.677 37.964 1.404 1.00 27.56 93 PRO A CA 1
ATOM 685 C C . PRO A 1 116 ? 2.665 36.841 1.193 1.00 27.93 93 PRO A C 1
ATOM 686 O O . PRO A 1 116 ? 1.903 36.902 0.229 1.00 27.66 93 PRO A O 1
ATOM 690 N N . ALA A 1 117 ? 2.557 35.840 2.089 1.00 23.49 94 ALA A N 1
ATOM 691 C CA . ALA A 1 117 ? 1.530 34.826 2.022 1.00 22.65 94 ALA A CA 1
ATOM 692 C C . ALA A 1 117 ? 0.228 35.178 2.685 1.00 23.40 94 ALA A C 1
ATOM 693 O O . ALA A 1 117 ? -0.717 34.390 2.635 1.00 22.23 94 ALA A O 1
ATOM 695 N N . GLY A 1 118 ? 0.237 36.278 3.434 1.00 21.34 95 GLY A N 1
ATOM 696 C CA . GLY A 1 118 ? -0.909 36.809 4.135 1.00 23.34 95 GLY A CA 1
ATOM 697 C C . GLY A 1 118 ? -1.447 35.894 5.183 1.00 23.58 95 GLY A C 1
ATOM 698 O O . GLY A 1 118 ? -2.655 35.619 5.266 1.00 25.65 95 GLY A O 1
ATOM 699 N N . VAL A 1 119 ? -0.526 35.417 6.044 1.00 21.38 96 VAL A N 1
ATOM 700 C CA . VAL A 1 119 ? -0.959 34.501 7.101 1.00 21.94 96 VAL A CA 1
ATOM 701 C C . VAL A 1 119 ? -1.211 35.090 8.511 1.00 22.55 96 VAL A C 1
ATOM 702 O O . VAL A 1 119 ? -1.628 34.358 9.403 1.00 22.49 96 VAL A O 1
ATOM 706 N N . LYS A 1 120 ? -0.936 36.374 8.724 1.00 24.00 97 LYS A N 1
ATOM 707 C CA . LYS A 1 120 ? -1.106 36.953 10.066 1.00 25.87 97 LYS A CA 1
ATOM 708 C C . LYS A 1 120 ? -2.468 36.671 10.622 1.00 28.54 97 LYS A C 1
ATOM 709 O O . LYS A 1 120 ? -3.482 36.881 9.956 1.00 29.23 97 LYS A O 1
ATOM 715 N N . GLY A 1 121 ? -2.478 36.149 11.857 1.00 27.48 98 GLY A N 1
ATOM 716 C CA . GLY A 1 121 ? -3.698 35.896 12.592 1.00 32.64 98 GLY A CA 1
ATOM 717 C C . GLY A 1 121 ? -4.448 34.661 12.153 1.00 32.47 98 GLY A C 1
ATOM 718 O O . GLY A 1 121 ? -5.576 34.372 12.653 1.00 34.51 98 GLY A O 1
ATOM 719 N N . MET A 1 122 ? -3.844 33.865 11.243 1.00 24.69 99 MET A N 1
ATOM 720 C CA . MET A 1 122 ? -4.467 32.599 10.920 1.00 26.92 99 MET A CA 1
ATOM 721 C C . MET A 1 122 ? -4.126 31.571 11.997 1.00 22.94 99 MET A C 1
ATOM 722 O O . MET A 1 122 ? -3.210 31.794 12.765 1.00 26.62 99 MET A O 1
ATOM 727 N N . THR A 1 123 ? -4.856 30.486 12.043 1.00 22.51 100 THR A N 1
ATOM 728 C CA . THR A 1 123 ? -4.421 29.314 12.782 1.00 22.01 100 THR A CA 1
ATOM 729 C C . THR A 1 123 ? -3.153 28.716 12.144 1.00 20.27 100 THR A C 1
ATOM 730 O O . THR A 1 123 ? -2.817 28.971 10.990 1.00 21.63 100 THR A O 1
ATOM 734 N N . VAL A 1 124 ? -2.427 27.958 12.922 1.00 22.34 101 VAL A N 1
ATOM 735 C CA . VAL A 1 124 ? -1.224 27.223 12.379 1.00 19.62 101 VAL A CA 1
ATOM 736 C C . VAL A 1 124 ? -1.544 26.388 11.169 1.00 19.63 101 VAL A C 1
ATOM 737 O O . VAL A 1 124 ? -0.864 26.507 10.129 1.00 18.55 101 VAL A O 1
ATOM 741 N N . ALA A 1 125 ? -2.579 25.609 11.199 1.00 20.32 102 ALA A N 1
ATOM 742 C CA . ALA A 1 125 ? -2.936 24.808 10.047 1.00 23.08 102 ALA A CA 1
ATOM 743 C C . ALA A 1 125 ? -3.254 25.628 8.824 1.00 20.88 102 ALA A C 1
ATOM 744 O O . ALA A 1 125 ? -2.836 25.280 7.684 1.00 20.48 102 ALA A O 1
ATOM 746 N N . ALA A 1 126 ? -4.005 26.711 8.961 1.00 22.62 103 ALA A N 1
ATOM 747 C CA . ALA A 1 126 ? -4.339 27.563 7.804 1.00 21.48 103 ALA A CA 1
ATOM 748 C C . ALA A 1 126 ? -3.132 28.282 7.285 1.00 21.05 103 ALA A C 1
ATOM 749 O O . ALA A 1 126 ? -2.908 28.417 6.084 1.00 20.41 103 ALA A O 1
ATOM 751 N N . ALA A 1 127 ? -2.216 28.668 8.201 1.00 17.99 104 ALA A N 1
ATOM 752 C CA . ALA A 1 127 ? -1.051 29.447 7.794 1.00 18.86 104 ALA A CA 1
ATOM 753 C C . ALA A 1 127 ? -0.106 28.560 6.978 1.00 16.46 104 ALA A C 1
ATOM 754 O O . ALA A 1 127 ? 0.422 28.994 5.942 1.00 16.74 104 ALA A O 1
ATOM 756 N N . LEU A 1 128 ? 0.158 27.391 7.524 1.00 17.51 105 LEU A N 1
ATOM 757 C CA . LEU A 1 128 ? 1.061 26.422 6.854 1.00 17.29 105 LEU A CA 1
ATOM 758 C C . LEU A 1 128 ? 0.460 26.002 5.555 1.00 18.94 105 LEU A C 1
ATOM 759 O O . LEU A 1 128 ? 1.156 25.920 4.543 1.00 19.98 105 LEU A O 1
ATOM 764 N N . GLY A 1 129 ? -0.867 25.801 5.511 1.00 18.27 106 GLY A N 1
ATOM 765 C CA . GLY A 1 129 ? -1.474 25.448 4.206 1.00 20.51 106 GLY A CA 1
ATOM 766 C C . GLY A 1 129 ? -1.394 26.545 3.202 1.00 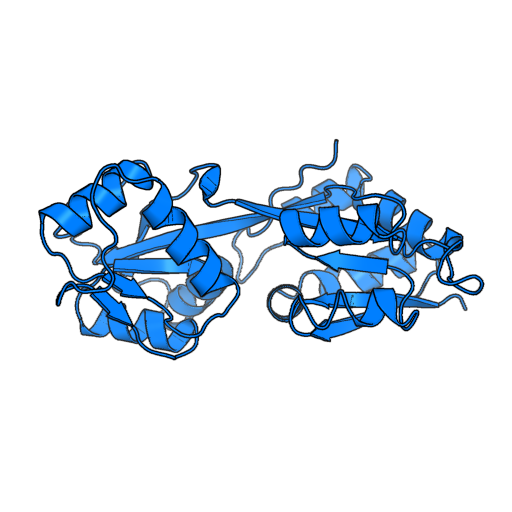20.18 106 GLY A C 1
ATOM 767 O O . GLY A 1 129 ? -1.218 26.282 1.997 1.00 22.23 106 GLY A O 1
ATOM 768 N N . LYS A 1 130 ? -1.513 27.773 3.618 1.00 18.00 107 LYS A N 1
ATOM 769 C CA . LYS A 1 130 ? -1.418 28.916 2.797 1.00 19.85 107 LYS A CA 1
ATOM 770 C C . LYS A 1 130 ? -0.026 29.176 2.284 1.00 21.96 107 LYS A C 1
ATOM 771 O O . LYS A 1 130 ? 0.179 29.551 1.142 1.00 22.33 107 LYS A O 1
ATOM 777 N N . ILE A 1 131 ? 0.992 29.008 3.164 1.00 19.36 108 ILE A N 1
ATOM 778 C CA . ILE A 1 131 ? 2.411 29.128 2.757 1.00 18.11 108 ILE A CA 1
ATOM 779 C C . ILE A 1 131 ? 2.696 28.097 1.665 1.00 16.42 108 ILE A C 1
ATOM 780 O O . ILE A 1 131 ? 3.352 28.429 0.657 1.00 19.33 108 ILE A O 1
ATOM 785 N N . ALA A 1 132 ? 2.241 26.890 1.906 1.00 18.18 109 ALA A N 1
ATOM 786 C CA . ALA A 1 132 ? 2.413 25.715 0.960 1.00 19.97 109 ALA A CA 1
ATOM 787 C C . ALA A 1 132 ? 1.701 26.089 -0.364 1.00 24.58 109 ALA A C 1
ATOM 788 O O . ALA A 1 132 ? 2.319 25.958 -1.447 1.00 25.58 109 ALA A O 1
ATOM 790 N N . ALA A 1 133 ? 0.485 26.627 -0.308 1.00 22.26 110 ALA A N 1
ATOM 791 C CA . ALA A 1 133 ? -0.302 26.904 -1.512 1.00 23.71 110 ALA A CA 1
ATOM 792 C C . ALA A 1 133 ? 0.319 28.021 -2.328 1.00 25.34 110 ALA A C 1
ATOM 793 O O . ALA A 1 133 ? 0.313 27.921 -3.580 1.00 28.89 110 ALA A O 1
ATOM 795 N N . ASP A 1 134 ? 0.914 29.041 -1.693 1.00 19.73 111 ASP A N 1
ATOM 796 C CA . ASP A 1 134 ? 1.513 30.178 -2.307 1.00 23.21 111 ASP A CA 1
ATOM 797 C C . ASP A 1 134 ? 2.991 29.889 -2.654 1.00 19.97 111 ASP A C 1
ATOM 798 O O . ASP A 1 134 ? 3.697 30.793 -3.211 1.00 24.21 111 ASP A O 1
ATOM 803 N N . ASN A 1 135 ? 3.501 28.714 -2.298 1.00 21.61 112 ASN A N 1
ATOM 804 C CA . ASN A 1 135 ? 4.938 28.400 -2.458 1.00 20.63 112 ASN A CA 1
ATOM 805 C C . ASN A 1 135 ? 5.846 29.402 -1.795 1.00 23.13 112 ASN A C 1
ATOM 806 O O . ASN A 1 135 ? 6.925 29.766 -2.283 1.00 23.22 112 ASN A O 1
ATOM 811 N N . ALA A 1 136 ? 5.403 29.959 -0.664 1.00 21.40 113 ALA A N 1
ATOM 812 C CA . ALA A 1 136 ? 6.252 30.880 0.067 1.00 19.74 113 ALA A CA 1
ATOM 813 C C . ALA A 1 136 ? 7.420 30.112 0.715 1.00 17.85 113 ALA A C 1
ATOM 814 O O . ALA A 1 136 ? 7.274 28.991 1.112 1.00 20.03 113 ALA A O 1
ATOM 816 N N . VAL A 1 137 ? 8.517 30.815 0.867 1.00 18.45 114 VAL A N 1
ATOM 817 C CA . VAL A 1 137 ? 9.716 30.268 1.499 1.00 18.48 114 VAL A CA 1
ATOM 818 C C . VAL A 1 137 ? 9.428 29.970 2.934 1.00 15.20 114 VAL A C 1
ATOM 819 O O . VAL A 1 137 ? 8.880 30.816 3.649 1.00 19.37 114 VAL A O 1
ATOM 823 N N . PHE A 1 138 ? 9.761 28.777 3.347 1.00 15.89 115 PHE A N 1
ATOM 824 C CA . PHE A 1 138 ? 9.559 28.312 4.756 1.00 15.37 115 PHE A CA 1
ATOM 825 C C . PHE A 1 138 ? 10.885 27.639 5.158 1.00 17.93 115 PHE A C 1
ATOM 826 O O . PHE A 1 138 ? 11.367 26.706 4.476 1.00 17.23 115 PHE A O 1
ATOM 834 N N . VAL A 1 139 ? 11.445 28.050 6.285 1.00 15.80 116 VAL A N 1
ATOM 835 C CA . VAL A 1 139 ? 12.737 27.590 6.714 1.00 15.73 116 VAL A CA 1
ATOM 836 C C . VAL A 1 139 ? 12.637 26.691 7.943 1.00 16.95 116 VAL A C 1
ATOM 837 O O . VAL A 1 139 ? 12.165 27.069 9.000 1.00 17.16 116 VAL A O 1
ATOM 841 N N . SER A 1 140 ? 13.035 25.433 7.752 1.00 16.69 117 SER A N 1
ATOM 842 C CA . SER A 1 140 ? 13.135 24.391 8.781 1.00 17.06 117 SER A CA 1
ATOM 843 C C . SER A 1 140 ? 14.561 24.343 9.389 1.00 16.32 117 SER A C 1
ATOM 844 O O . SER A 1 140 ? 15.544 24.449 8.595 1.00 17.08 117 SER A O 1
ATOM 847 N N . ARG A 1 141 ? 14.635 24.014 10.652 1.00 16.50 118 ARG A N 1
ATOM 848 C CA . ARG A 1 141 ? 15.911 23.681 11.318 1.00 18.60 118 ARG A CA 1
ATOM 849 C C . ARG A 1 141 ? 16.624 22.498 10.593 1.00 19.14 118 ARG A C 1
ATOM 850 O O . ARG A 1 141 ? 17.856 22.522 10.490 1.00 20.32 118 ARG A O 1
ATOM 858 N N . GLY A 1 142 ? 15.867 21.492 10.103 1.00 18.55 119 GLY A N 1
ATOM 859 C CA . GLY A 1 142 ? 16.470 20.281 9.468 1.00 18.72 119 GLY A CA 1
ATOM 860 C C . GLY A 1 142 ? 17.584 19.605 10.262 1.00 22.76 119 GLY A C 1
ATOM 861 O O . GLY A 1 142 ? 18.471 19.064 9.653 1.00 24.91 119 GLY A O 1
ATOM 862 N N . ASP A 1 143 ? 17.504 19.589 11.592 1.00 22.07 120 ASP A N 1
ATOM 863 C CA . ASP A 1 143 ? 18.622 19.072 12.416 1.00 23.23 120 ASP A CA 1
ATOM 864 C C . ASP A 1 143 ? 18.237 18.071 13.480 1.00 22.00 120 ASP A C 1
ATOM 865 O O . ASP A 1 143 ? 19.089 17.735 14.344 1.00 23.55 120 ASP A O 1
ATOM 870 N N . ASN A 1 144 ? 17.018 17.556 13.435 1.00 22.50 121 ASN A N 1
ATOM 871 C CA . ASN A 1 144 ? 16.471 16.635 14.418 1.00 23.90 121 ASN A CA 1
ATOM 872 C C . ASN A 1 144 ? 16.464 17.154 15.849 1.00 23.74 121 ASN A C 1
ATOM 873 O O . ASN A 1 144 ? 16.305 16.384 16.795 1.00 26.10 121 ASN A O 1
ATOM 878 N N . SER A 1 145 ? 16.582 18.466 16.020 1.00 21.01 122 SER A N 1
ATOM 879 C CA . SER A 1 145 ? 16.352 19.030 17.316 1.00 22.08 122 SER A CA 1
ATOM 880 C C . SER A 1 145 ? 14.928 18.885 17.814 1.00 20.76 122 SER A C 1
ATOM 881 O O . SER A 1 145 ? 14.001 18.610 17.041 1.00 21.37 122 SER A O 1
ATOM 884 N N . GLY A 1 146 ? 14.690 19.201 19.080 1.00 23.20 123 GLY A N 1
ATOM 885 C CA . GLY A 1 146 ? 13.371 19.278 19.605 1.00 21.00 123 GLY A CA 1
ATOM 886 C C . GLY A 1 146 ? 12.483 20.258 18.826 1.00 19.71 123 GLY A C 1
ATOM 887 O O . GLY A 1 146 ? 11.326 19.971 18.525 1.00 22.33 123 GLY A O 1
ATOM 888 N N . THR A 1 147 ? 13.058 21.399 18.507 1.00 20.67 124 THR A N 1
ATOM 889 C CA . THR A 1 147 ? 12.324 22.418 17.722 1.00 18.39 124 THR A CA 1
ATOM 890 C C . THR A 1 147 ? 11.966 21.806 16.328 1.00 20.53 124 THR A C 1
ATOM 891 O O . THR A 1 147 ? 10.817 21.986 15.814 1.00 18.67 124 THR A O 1
ATOM 895 N N . HIS A 1 148 ? 12.937 21.157 15.680 1.00 18.80 125 HIS A N 1
ATOM 896 C CA . HIS A 1 148 ? 12.699 20.560 14.374 1.00 20.09 125 HIS A CA 1
ATOM 897 C C . HIS A 1 148 ? 11.586 19.520 14.399 1.00 19.18 125 HIS A C 1
ATOM 898 O O . HIS A 1 148 ? 10.639 19.553 13.612 1.00 19.44 125 HIS A O 1
ATOM 905 N N . LYS A 1 149 ? 11.595 18.688 15.437 1.00 19.84 126 LYS A N 1
ATOM 906 C CA . LYS A 1 149 ? 10.553 17.731 15.641 1.00 20.46 126 LYS A CA 1
ATOM 907 C C . LYS A 1 149 ? 9.139 18.369 15.814 1.00 20.12 126 LYS A C 1
ATOM 908 O O . LYS A 1 149 ? 8.150 17.880 15.245 1.00 22.02 126 LYS A O 1
ATOM 914 N N . MET A 1 150 ? 9.051 19.458 16.598 1.00 18.84 127 MET A N 1
ATOM 915 C CA . MET A 1 150 ? 7.855 20.190 16.736 1.00 18.43 127 MET A CA 1
ATOM 916 C C . MET A 1 150 ? 7.358 20.756 15.407 1.00 17.06 127 MET A C 1
ATOM 917 O O . MET A 1 150 ? 6.188 20.552 15.033 1.00 20.16 127 MET A O 1
ATOM 922 N N . GLU A 1 151 ? 8.283 21.329 14.629 1.00 17.46 128 GLU A N 1
ATOM 923 C CA . GLU A 1 151 ? 7.914 21.877 13.317 1.00 17.65 128 GLU A CA 1
ATOM 924 C C . GLU A 1 151 ? 7.392 20.778 12.402 1.00 18.26 128 GLU A C 1
ATOM 925 O O . GLU A 1 151 ? 6.333 20.939 11.748 1.00 17.35 128 GLU A O 1
ATOM 931 N N . LYS A 1 152 ? 8.092 19.634 12.389 1.00 19.23 129 LYS A N 1
ATOM 932 C CA . LYS A 1 152 ? 7.620 18.550 11.529 1.00 20.14 129 LYS A CA 1
ATOM 933 C C . LYS A 1 152 ? 6.234 18.123 11.953 1.00 19.88 129 LYS A C 1
ATOM 934 O O . LYS A 1 152 ? 5.399 17.810 11.089 1.00 23.49 129 LYS A O 1
ATOM 940 N N . SER A 1 153 ? 5.965 18.083 13.249 1.00 20.73 130 SER A N 1
ATOM 941 C CA . SER A 1 153 ? 4.678 17.652 13.764 1.00 21.97 130 SER A CA 1
ATOM 942 C C . SER A 1 153 ? 3.562 18.559 13.276 1.00 25.24 130 SER A C 1
ATOM 943 O O . SER A 1 153 ? 2.439 18.094 13.143 1.00 26.04 130 SER A O 1
ATOM 946 N N . LEU A 1 154 ? 3.834 19.859 13.094 1.00 21.50 131 LEU A N 1
ATOM 947 C CA . LEU A 1 154 ? 2.823 20.822 12.637 1.00 21.53 131 LEU A CA 1
ATOM 948 C C . LEU A 1 154 ? 2.336 20.535 11.239 1.00 22.81 131 LEU A C 1
ATOM 949 O O . LEU A 1 154 ? 1.103 20.620 10.925 1.00 23.96 131 LEU A O 1
ATOM 954 N N . TRP A 1 155 ? 3.258 20.157 10.362 1.00 21.39 132 TRP A N 1
ATOM 955 C CA . TRP A 1 155 ? 2.889 19.852 9.015 1.00 21.56 132 TRP A CA 1
ATOM 956 C C . TRP A 1 155 ? 2.010 18.652 8.951 1.00 25.54 132 TRP A C 1
ATOM 957 O O . TRP A 1 155 ? 1.242 18.540 8.013 1.00 27.75 132 TRP A O 1
ATOM 968 N N . LYS A 1 156 ? 2.180 17.723 9.883 1.00 27.05 133 LYS A N 1
ATOM 969 C CA . LYS A 1 156 ? 1.370 16.502 9.896 1.00 36.15 133 LYS A CA 1
ATOM 970 C C . LYS A 1 156 ? -0.116 16.757 10.048 1.00 35.29 133 LYS A C 1
ATOM 971 O O . LYS A 1 156 ? -0.896 15.872 9.716 1.00 35.38 133 LYS A O 1
ATOM 977 N N . GLN A 1 157 ? -0.516 17.947 10.487 1.00 38.96 134 GLN A N 1
ATOM 978 C CA . GLN A 1 157 ? -1.899 18.339 10.660 1.00 40.16 134 GLN A CA 1
ATOM 979 C C . GLN A 1 157 ? -2.517 19.200 9.568 1.00 40.50 134 GLN A C 1
ATOM 980 O O . GLN A 1 157 ? -3.662 19.628 9.750 1.00 47.92 134 GLN A O 1
ATOM 986 N N . ILE A 1 158 ? -1.813 19.513 8.470 1.00 39.19 135 ILE A N 1
ATOM 987 C CA . ILE A 1 158 ? -2.445 20.236 7.332 1.00 36.53 135 ILE A CA 1
ATOM 988 C C . ILE A 1 158 ? -3.117 19.128 6.486 1.00 37.13 135 ILE A C 1
ATOM 989 O O . ILE A 1 158 ? -2.820 17.962 6.664 1.00 37.28 135 ILE A O 1
ATOM 994 N N . GLU A 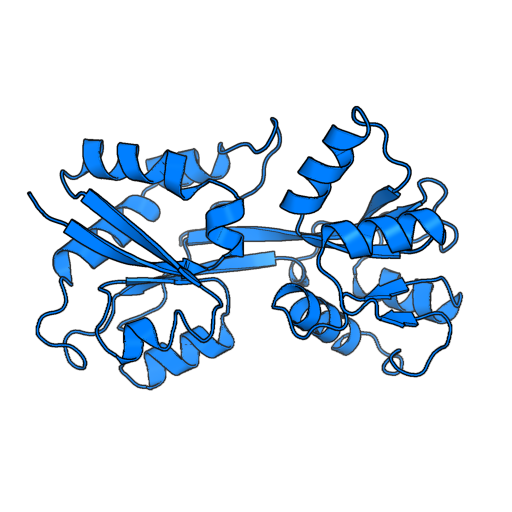1 159 ? -3.991 19.514 5.572 1.00 46.92 136 GLU A N 1
ATOM 995 C CA . GLU A 1 159 ? -4.686 18.512 4.763 1.00 48.85 136 GLU A CA 1
ATOM 996 C C . GLU A 1 159 ? -3.797 18.053 3.615 1.00 46.70 136 GLU A C 1
ATOM 997 O O . GLU A 1 159 ? -3.924 16.905 3.147 1.00 45.78 136 GLU A O 1
ATOM 1003 N N . GLY A 1 160 ? -2.903 18.950 3.187 1.00 38.77 137 GLY A N 1
ATOM 1004 C CA . GLY A 1 160 ? -2.036 18.740 2.020 1.00 33.64 137 GLY A CA 1
ATOM 1005 C C . GLY A 1 160 ? -0.862 17.866 2.374 1.00 31.03 137 GLY A C 1
ATOM 1006 O O . GLY A 1 160 ? -0.764 17.381 3.522 1.00 33.33 137 GLY A O 1
ATOM 1007 N N . PRO A 1 161 ? 0.050 17.660 1.401 1.00 28.60 138 PRO A N 1
ATOM 1008 C CA . PRO A 1 161 ? 1.090 16.714 1.546 1.00 27.07 138 PRO A CA 1
ATOM 1009 C C . PRO A 1 161 ? 2.288 17.298 2.329 1.00 28.19 138 PRO A C 1
ATOM 1010 O O . PRO A 1 161 ? 2.474 18.516 2.423 1.00 30.35 138 PRO A O 1
ATOM 1014 N N . SER A 1 162 ? 3.093 16.400 2.817 1.00 26.15 139 SER A N 1
ATOM 1015 C CA . SER A 1 162 ? 4.439 16.790 3.418 1.00 26.26 139 SER A CA 1
ATOM 1016 C C . SER A 1 162 ? 5.173 17.763 2.496 1.00 25.95 139 SER A C 1
ATOM 1017 O O . SER A 1 162 ? 5.207 17.546 1.271 1.00 29.65 139 SER A O 1
ATOM 1020 N N . PRO A 1 163 ? 5.872 18.790 3.053 1.00 20.92 140 PRO A N 1
ATOM 1021 C CA . PRO A 1 163 ? 6.517 19.780 2.213 1.00 22.24 140 PRO A CA 1
ATOM 1022 C C . PRO A 1 163 ? 8.004 19.487 1.905 1.00 19.10 140 PRO A C 1
ATOM 1023 O O . PRO A 1 163 ? 8.674 20.306 1.262 1.00 20.68 140 PRO A O 1
ATOM 1027 N N . GLU A 1 164 ? 8.460 18.341 2.365 1.00 20.58 141 GLU A N 1
ATOM 1028 C CA . GLU A 1 164 ? 9.872 18.134 2.446 1.00 26.10 141 GLU A CA 1
ATOM 1029 C C . GLU A 1 164 ? 10.548 18.142 1.108 1.00 25.67 141 GLU A C 1
ATOM 1030 O O . GLU A 1 164 ? 11.699 18.499 1.072 1.00 23.56 141 GLU A O 1
ATOM 1036 N N . LYS A 1 165 ? 9.827 17.792 0.041 1.00 22.91 142 LYS A N 1
ATOM 1037 C CA . LYS A 1 165 ? 10.440 17.746 -1.288 1.00 22.10 142 LYS A CA 1
ATOM 1038 C C . LYS A 1 165 ? 10.275 18.996 -2.088 1.00 21.07 142 LYS A C 1
ATOM 1039 O O . LYS A 1 165 ? 10.748 19.084 -3.199 1.00 21.80 142 LYS A O 1
ATOM 1045 N N . GLU A 1 166 ? 9.616 20.039 -1.558 1.00 18.41 143 GLU A N 1
ATOM 1046 C CA . GLU A 1 166 ? 9.293 21.238 -2.270 1.00 19.11 143 GLU A CA 1
ATOM 1047 C C . GLU A 1 166 ? 10.419 22.236 -2.223 1.00 20.66 143 GLU A C 1
ATOM 1048 O O . GLU A 1 166 ? 11.112 22.369 -1.180 1.00 18.70 143 GLU A O 1
ATOM 1054 N N . ALA A 1 167 ? 10.719 22.896 -3.349 1.00 19.75 144 ALA A N 1
ATOM 1055 C CA . ALA A 1 167 ? 11.884 23.815 -3.410 1.00 22.52 144 ALA A CA 1
ATOM 1056 C C . ALA A 1 167 ? 11.769 25.026 -2.529 1.00 21.29 144 ALA A C 1
ATOM 1057 O O . ALA A 1 167 ? 12.864 25.533 -2.097 1.00 21.73 144 ALA A O 1
ATOM 1059 N N . TRP A 1 168 ? 10.545 25.396 -2.146 1.00 19.30 145 TRP A N 1
ATOM 1060 C CA . TRP A 1 168 ? 10.319 26.559 -1.261 1.00 19.96 145 TRP A CA 1
ATOM 1061 C C . TRP A 1 168 ? 10.652 26.211 0.200 1.00 20.90 145 TRP A C 1
ATOM 1062 O O . TRP A 1 168 ? 10.755 27.131 1.007 1.00 20.95 145 TRP A O 1
ATOM 1073 N N . TYR A 1 169 ? 10.755 24.955 0.532 1.00 17.31 146 TYR A N 1
ATOM 1074 C CA . TYR A 1 169 ? 11.010 24.452 1.826 1.00 16.56 146 TYR A CA 1
ATOM 1075 C C . TYR A 1 169 ? 12.482 24.243 2.107 1.00 18.78 146 TYR A C 1
ATOM 1076 O O . TYR A 1 169 ? 13.105 23.410 1.397 1.00 19.20 146 TYR A O 1
ATOM 1085 N N . VAL A 1 170 ? 13.060 25.093 2.927 1.00 17.25 147 VAL A N 1
ATOM 1086 C CA . VAL A 1 170 ? 14.537 25.190 3.160 1.00 18.60 147 VAL A CA 1
ATOM 1087 C C . VAL A 1 170 ? 14.837 24.479 4.462 1.00 18.49 147 VAL A C 1
ATOM 1088 O O . VAL A 1 170 ? 14.188 24.683 5.486 1.00 19.21 147 VAL A O 1
ATOM 1092 N N . GLN A 1 171 ? 15.828 23.604 4.468 1.00 18.19 148 GLN A N 1
ATOM 1093 C CA . GLN A 1 171 ? 16.299 22.891 5.664 1.00 19.55 148 GLN A CA 1
ATOM 1094 C C . GLN A 1 171 ? 17.755 23.343 5.943 1.00 21.29 148 GLN A C 1
ATOM 1095 O O . GLN A 1 171 ? 18.650 23.108 5.148 1.00 22.73 148 GLN A O 1
ATOM 1101 N N . THR A 1 172 ? 17.966 24.130 6.987 1.00 19.95 149 THR A N 1
ATOM 1102 C CA . THR A 1 172 ? 19.282 24.711 7.211 1.00 19.02 149 THR A CA 1
ATOM 1103 C C . THR A 1 172 ? 20.324 23.717 7.718 1.00 21.31 149 THR A C 1
ATOM 1104 O O . THR A 1 172 ? 21.505 23.932 7.502 1.00 22.94 149 THR A O 1
ATOM 1108 N N . GLY A 1 173 ? 19.891 22.795 8.532 1.00 20.13 150 GLY A N 1
ATOM 1109 C CA . GLY A 1 173 ? 20.754 21.963 9.306 1.00 21.76 150 GLY A CA 1
ATOM 1110 C C . GLY A 1 173 ? 21.457 22.738 10.404 1.00 24.00 150 GLY A C 1
ATOM 1111 O O . GLY A 1 173 ? 22.437 22.243 10.964 1.00 27.34 150 GLY A O 1
ATOM 1112 N N . GLN A 1 174 ? 20.898 23.871 10.834 1.00 21.17 151 GLN A N 1
ATOM 1113 C CA . GLN A 1 174 ? 21.550 24.757 11.831 1.00 18.38 151 GLN A CA 1
ATOM 1114 C C . GLN A 1 174 ? 20.660 25.057 12.999 1.00 19.43 151 GLN A C 1
ATOM 1115 O O . GLN A 1 174 ? 19.492 24.670 12.997 1.00 18.87 151 GLN A O 1
ATOM 1121 N N . GLY A 1 175 ? 21.195 25.706 14.048 1.00 17.35 152 GLY A N 1
ATOM 1122 C CA . GLY A 1 175 ? 20.450 26.110 15.167 1.00 18.42 152 GLY A CA 1
ATOM 1123 C C . GLY A 1 175 ? 19.468 27.227 14.928 1.00 15.73 152 GLY A C 1
ATOM 1124 O O . GLY A 1 175 ? 19.267 27.742 13.817 1.00 17.55 152 GLY A O 1
ATOM 1125 N N . MET A 1 176 ? 18.815 27.582 16.015 1.00 17.30 153 MET A N 1
ATOM 1126 C CA . MET A 1 176 ? 17.655 28.467 15.889 1.00 15.95 153 MET A CA 1
ATOM 1127 C C . MET A 1 176 ? 18.012 29.843 15.380 1.00 17.39 153 MET A C 1
ATOM 1128 O O . MET A 1 176 ? 17.346 30.383 14.428 1.00 18.94 153 MET A O 1
ATOM 1133 N N . LEU A 1 177 ? 19.025 30.505 15.957 1.00 19.19 154 LEU A N 1
ATOM 1134 C CA . LEU A 1 177 ? 19.365 31.829 15.491 1.00 19.85 154 LEU A CA 1
ATOM 1135 C C . LEU A 1 177 ? 19.809 31.866 14.050 1.00 17.38 154 LEU A C 1
ATOM 1136 O O . LEU A 1 177 ? 19.365 32.713 13.224 1.00 17.70 154 LEU A O 1
ATOM 1141 N N . ARG A 1 178 ? 20.588 30.907 13.637 1.00 17.60 155 ARG A N 1
ATOM 1142 C CA . ARG A 1 178 ? 21.023 30.824 12.262 1.00 17.47 155 ARG A CA 1
ATOM 1143 C C . ARG A 1 178 ? 19.797 30.655 11.301 1.00 17.95 155 ARG A C 1
ATOM 1144 O O . ARG A 1 178 ? 19.765 31.211 10.199 1.00 18.23 155 ARG A O 1
ATOM 1152 N N . THR A 1 179 ? 18.871 29.862 11.721 1.00 17.17 156 THR A N 1
ATOM 1153 C CA . THR A 1 179 ? 17.725 29.532 10.870 1.00 17.68 156 THR A CA 1
ATOM 1154 C C . THR A 1 179 ? 16.877 30.761 10.755 1.00 18.31 156 THR A C 1
ATOM 1155 O O . THR A 1 179 ? 16.336 31.038 9.664 1.00 17.27 156 THR A O 1
ATOM 1159 N N . ILE A 1 180 ? 16.706 31.508 11.845 1.00 17.37 157 ILE A N 1
ATOM 1160 C CA . ILE A 1 180 ? 16.004 32.790 11.782 1.00 17.83 157 ILE A CA 1
ATOM 1161 C C . ILE A 1 180 ? 16.663 33.685 10.773 1.00 18.18 157 ILE A C 1
ATOM 1162 O O . ILE A 1 180 ? 15.979 34.343 9.954 1.00 19.23 157 ILE A O 1
ATOM 1167 N N . ASN A 1 181 ? 17.984 33.832 10.851 1.00 17.50 158 ASN A N 1
ATOM 1168 C CA . ASN A 1 181 ? 18.763 34.629 9.905 1.00 18.78 158 ASN A CA 1
ATOM 1169 C C . ASN A 1 181 ? 18.640 34.212 8.453 1.00 18.54 158 ASN A C 1
ATOM 1170 O O . ASN A 1 181 ? 18.463 35.075 7.602 1.00 21.97 158 ASN A O 1
ATOM 1175 N N . VAL A 1 182 ? 18.519 32.898 8.183 1.00 20.52 159 VAL A N 1
ATOM 1176 C CA . VAL A 1 182 ? 18.219 32.507 6.828 1.00 19.64 159 VAL A CA 1
ATOM 1177 C C . VAL A 1 182 ? 16.826 32.909 6.367 1.00 18.59 159 VAL A C 1
ATOM 1178 O O . VAL A 1 182 ? 16.655 33.452 5.254 1.00 19.25 159 VAL A O 1
ATOM 1182 N N . ALA A 1 183 ? 15.819 32.796 7.233 1.00 18.16 160 ALA A N 1
ATOM 1183 C CA . ALA A 1 183 ? 14.456 33.251 6.910 1.00 18.30 160 ALA A CA 1
ATOM 1184 C C . ALA A 1 183 ? 14.503 34.756 6.658 1.00 19.51 160 ALA A C 1
ATOM 1185 O O . ALA A 1 183 ? 13.887 35.221 5.674 1.00 21.01 160 ALA A O 1
ATOM 1187 N N . ALA A 1 184 ? 15.297 35.520 7.435 1.00 18.74 161 ALA A N 1
ATOM 1188 C CA . ALA A 1 184 ? 15.383 36.956 7.155 1.00 20.48 161 ALA A CA 1
ATOM 1189 C C . ALA A 1 184 ? 16.016 37.265 5.808 1.00 22.20 161 ALA A C 1
ATOM 1190 O O . ALA A 1 184 ? 15.466 38.077 5.074 1.00 23.16 161 ALA A O 1
ATOM 1192 N N . GLU A 1 185 ? 17.110 36.579 5.455 1.00 22.30 162 GLU A N 1
ATOM 1193 C CA . GLU A 1 185 ? 17.809 36.806 4.216 1.00 20.99 162 GLU A CA 1
ATOM 1194 C C . GLU A 1 185 ? 16.899 36.451 3.029 1.00 24.69 162 GLU A C 1
ATOM 1195 O O . GLU A 1 185 ? 16.946 37.144 1.963 1.00 25.07 162 GLU A O 1
ATOM 1201 N N . LYS A 1 186 ? 16.090 35.421 3.208 1.00 21.55 163 LYS A N 1
ATOM 1202 C CA . LYS A 1 186 ? 15.280 34.863 2.108 1.00 21.07 163 LYS A CA 1
ATOM 1203 C C . LYS A 1 186 ? 13.934 35.498 2.035 1.00 22.68 163 LYS A C 1
ATOM 1204 O O . LYS A 1 186 ? 13.202 35.256 1.093 1.00 24.02 163 LYS A O 1
ATOM 1210 N N . GLY A 1 187 ? 13.587 36.404 2.951 1.00 20.71 164 GLY A N 1
ATOM 1211 C CA . GLY A 1 187 ? 12.161 36.796 3.028 1.00 21.85 164 GLY A CA 1
ATOM 1212 C C . GLY A 1 187 ? 11.118 35.720 3.262 1.00 24.67 164 GLY A C 1
ATOM 1213 O O . GLY A 1 187 ? 10.022 35.736 2.691 1.00 25.09 164 GLY A O 1
ATOM 1214 N N . GLY A 1 188 ? 11.453 34.825 4.177 1.00 22.62 165 GLY A N 1
ATOM 1215 C CA . GLY A 1 188 ? 10.766 33.596 4.427 1.00 20.41 165 GLY A CA 1
ATOM 1216 C C . GLY A 1 188 ? 10.117 33.546 5.764 1.00 18.25 165 GLY A C 1
ATOM 1217 O O . GLY A 1 188 ? 10.289 34.488 6.571 1.00 19.99 165 GLY A O 1
ATOM 1218 N N . TYR A 1 189 ? 9.298 32.534 5.944 1.00 16.79 166 TYR A N 1
ATOM 1219 C CA . TYR A 1 189 ? 8.635 32.208 7.185 1.00 15.51 166 TYR A CA 1
ATOM 1220 C C . TYR A 1 189 ? 9.465 31.169 7.936 1.00 17.17 166 TYR A C 1
ATOM 1221 O O . TYR A 1 189 ? 10.106 30.344 7.323 1.00 15.93 166 TYR A O 1
ATOM 1230 N N . THR A 1 190 ? 9.332 31.113 9.260 1.00 14.70 167 THR A N 1
ATOM 1231 C CA . THR A 1 190 ? 10.011 30.027 10.019 1.00 15.44 167 THR A CA 1
ATOM 1232 C C . THR A 1 190 ? 9.243 29.874 11.348 1.00 14.71 167 THR A C 1
ATOM 1233 O O . THR A 1 190 ? 8.638 30.821 11.878 1.00 18.45 167 THR A O 1
ATOM 1237 N N . MET A 1 191 ? 9.321 28.686 11.928 1.00 14.24 168 MET A N 1
ATOM 1238 C CA . MET A 1 191 ? 8.818 28.426 13.280 1.00 14.88 168 MET A CA 1
ATOM 1239 C C . MET A 1 191 ? 10.035 28.520 14.232 1.00 16.04 168 MET A C 1
ATOM 1240 O O . MET A 1 191 ? 11.096 27.890 13.984 1.00 16.64 168 MET A O 1
ATOM 1245 N N . THR A 1 192 ? 9.813 29.261 15.335 1.00 14.36 169 THR A N 1
ATOM 1246 C CA . THR A 1 192 ? 10.842 29.436 16.400 1.00 16.59 169 THR A CA 1
ATOM 1247 C C . THR A 1 192 ? 10.261 29.337 17.731 1.00 15.29 169 THR A C 1
ATOM 1248 O O . THR A 1 192 ? 9.089 29.548 17.920 1.00 16.74 169 THR A O 1
A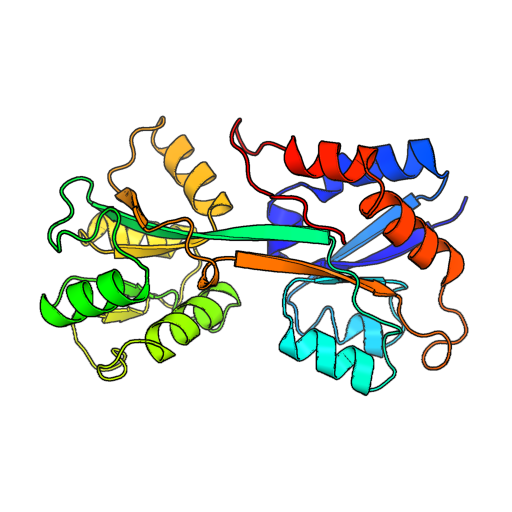TOM 1252 N N . ASP A 1 193 ? 11.090 28.922 18.727 1.00 15.59 170 ASP A N 1
ATOM 1253 C CA . ASP A 1 193 ? 10.600 29.115 20.111 1.00 16.14 170 ASP A CA 1
ATOM 1254 C C . ASP A 1 193 ? 10.541 30.683 20.308 1.00 15.67 170 ASP A C 1
ATOM 1255 O O . ASP A 1 193 ? 11.339 31.392 19.759 1.00 15.30 170 ASP A O 1
ATOM 1260 N N . ARG A 1 194 ? 9.601 31.054 21.187 1.00 16.09 171 ARG A N 1
ATOM 1261 C CA . ARG A 1 194 ? 9.449 32.494 21.525 1.00 15.87 171 ARG A CA 1
ATOM 1262 C C . ARG A 1 194 ? 10.671 33.068 22.153 1.00 17.21 171 ARG A C 1
ATOM 1263 O O . ARG A 1 194 ? 11.035 34.209 21.812 1.00 18.48 171 ARG A O 1
ATOM 1271 N N . GLY A 1 195 ? 11.335 32.338 23.021 1.00 17.62 172 GLY A N 1
ATOM 1272 C CA . GLY A 1 195 ? 12.528 32.851 23.705 1.00 17.26 172 GLY A CA 1
ATOM 1273 C C . GLY A 1 195 ? 13.586 33.330 22.731 1.00 17.77 172 GLY A C 1
ATOM 1274 O O . GLY A 1 195 ? 14.126 34.417 22.809 1.00 18.53 172 GLY A O 1
ATOM 1275 N N . THR A 1 196 ? 13.932 32.474 21.735 1.00 18.16 173 THR A N 1
ATOM 1276 C CA . THR A 1 196 ? 14.927 32.842 20.759 1.00 16.42 173 THR A CA 1
ATOM 1277 C C . THR A 1 196 ? 14.422 34.054 19.924 1.00 17.90 173 THR A C 1
ATOM 1278 O O . THR A 1 196 ? 15.253 34.916 19.638 1.00 19.17 173 THR A O 1
ATOM 1282 N N . TYR A 1 197 ? 13.126 34.086 19.575 1.00 16.44 174 TYR A N 1
ATOM 1283 C CA . TYR A 1 197 ? 12.589 35.267 18.936 1.00 16.91 174 TYR A CA 1
ATOM 1284 C C . TYR A 1 197 ? 12.841 36.577 19.762 1.00 18.67 174 TYR A C 1
ATOM 1285 O O . TYR A 1 197 ? 13.323 37.570 19.196 1.00 19.03 174 TYR A O 1
ATOM 1294 N N . ILE A 1 198 ? 12.455 36.513 21.021 1.00 16.49 175 ILE A N 1
ATOM 1295 C CA . ILE A 1 198 ? 12.684 37.664 21.921 1.00 18.22 175 ILE A CA 1
ATOM 1296 C C . ILE A 1 198 ? 14.173 38.116 21.850 1.00 17.88 175 ILE A C 1
ATOM 1297 O O . ILE A 1 198 ? 14.492 39.344 21.740 1.00 19.62 175 ILE A O 1
ATOM 1302 N N . LYS A 1 199 ? 15.140 37.199 21.931 1.00 17.95 176 LYS A N 1
ATOM 1303 C CA . LYS A 1 199 ? 16.554 37.580 21.896 1.00 20.85 176 LYS A CA 1
ATOM 1304 C C . LYS A 1 199 ? 16.918 38.154 20.542 1.00 22.19 176 LYS A C 1
ATOM 1305 O O . LYS A 1 199 ? 17.661 39.163 20.446 1.00 24.50 176 LYS A O 1
ATOM 1311 N N . TYR A 1 200 ? 16.437 37.530 19.476 1.00 20.50 177 TYR A N 1
ATOM 1312 C CA . TYR A 1 200 ? 16.709 38.038 18.128 1.00 20.25 177 TYR A CA 1
ATOM 1313 C C . TYR A 1 200 ? 16.089 39.501 17.894 1.00 22.01 177 TYR A C 1
ATOM 1314 O O . TYR A 1 200 ? 16.740 40.386 17.348 1.00 22.52 177 TYR A O 1
ATOM 1323 N N . GLU A 1 201 ? 14.857 39.700 18.317 1.00 21.88 178 GLU A N 1
ATOM 1324 C CA . GLU A 1 201 ? 14.148 40.969 18.196 1.00 19.85 178 GLU A CA 1
ATOM 1325 C C . GLU A 1 201 ? 14.975 42.072 18.962 1.00 22.32 178 GLU A C 1
ATOM 1326 O O . GLU A 1 201 ? 15.186 43.171 18.426 1.00 23.89 178 GLU A O 1
ATOM 1332 N N . ALA A 1 202 ? 15.493 41.737 20.124 1.00 21.03 179 ALA A N 1
ATOM 1333 C CA . ALA A 1 202 ? 16.371 42.676 20.896 1.00 24.24 179 ALA A CA 1
ATOM 1334 C C . ALA A 1 202 ? 17.716 42.969 20.241 1.00 27.05 179 ALA A C 1
ATOM 1335 O O . ALA A 1 202 ? 18.165 44.091 20.247 1.00 29.46 179 ALA A O 1
ATOM 1337 N N . SER A 1 203 ? 18.338 41.981 19.620 1.00 25.75 180 SER A N 1
ATOM 1338 C CA . SER A 1 203 ? 19.497 42.201 18.784 1.00 28.80 180 SER A CA 1
ATOM 1339 C C . SER A 1 203 ? 19.320 43.118 17.611 1.00 31.27 180 SER A C 1
ATOM 1340 O O . SER A 1 203 ? 20.349 43.606 17.108 1.00 33.99 180 SER A O 1
ATOM 1343 N N . MET A 1 204 ? 18.082 43.302 17.141 1.00 28.35 181 MET A N 1
ATOM 1344 C CA . MET A 1 204 ? 17.760 44.293 16.115 1.00 30.12 181 MET A CA 1
ATOM 1345 C C . MET A 1 204 ? 17.058 45.515 16.710 1.00 31.06 181 MET A C 1
ATOM 1346 O O . MET A 1 204 ? 16.170 46.100 16.051 1.00 28.00 181 MET A O 1
ATOM 1351 N N . ASP A 1 205 ? 17.408 45.892 17.936 1.00 30.15 182 ASP A N 1
ATOM 1352 C CA . ASP A 1 205 ? 16.822 47.090 18.622 1.00 30.95 182 ASP A CA 1
ATOM 1353 C C . ASP A 1 205 ? 15.310 47.134 18.585 1.00 31.31 182 ASP A C 1
ATOM 1354 O O . ASP A 1 205 ? 14.724 48.195 18.419 1.00 29.71 182 ASP A O 1
ATOM 1359 N N . GLY A 1 206 ? 14.660 45.987 18.745 1.00 26.27 183 GLY A N 1
ATOM 1360 C CA . GLY A 1 206 ? 13.207 45.914 18.740 1.00 26.32 183 GLY A CA 1
ATOM 1361 C C . GLY A 1 206 ? 12.491 46.073 17.422 1.00 26.65 183 GLY A C 1
ATOM 1362 O O . GLY A 1 206 ? 11.254 46.150 17.403 1.00 29.01 183 GLY A O 1
ATOM 1363 N N . ASN A 1 207 ? 13.247 46.147 16.322 1.00 23.89 184 ASN A N 1
ATOM 1364 C CA . ASN A 1 207 ? 12.702 46.345 15.009 1.00 28.39 184 ASN A CA 1
ATOM 1365 C C . ASN A 1 207 ? 13.415 45.357 14.027 1.00 26.15 184 ASN A C 1
ATOM 1366 O O . ASN A 1 207 ? 14.016 45.741 13.020 1.00 26.59 184 ASN A O 1
ATOM 1371 N N . PRO A 1 208 ? 13.271 44.044 14.281 1.00 23.17 185 PRO A N 1
ATOM 1372 C CA . PRO A 1 208 ? 13.713 43.116 13.237 1.00 23.51 185 PRO A CA 1
ATOM 1373 C C . PRO A 1 208 ? 12.765 43.095 12.014 1.00 24.10 185 PRO A C 1
ATOM 1374 O O . PRO A 1 208 ? 11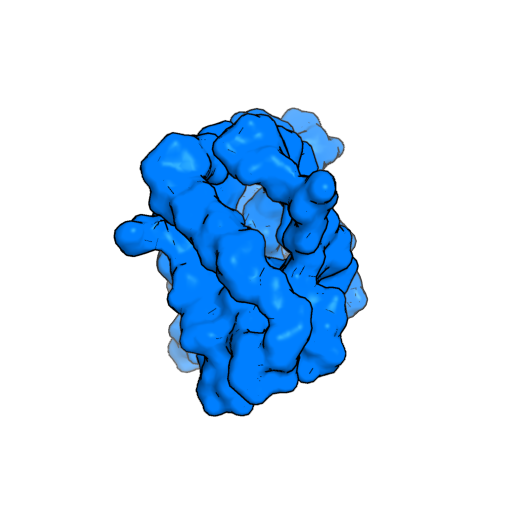.582 43.407 12.137 1.00 26.03 185 PRO A O 1
ATOM 1378 N N . PRO A 1 209 ? 13.266 42.556 10.870 1.00 23.45 186 PRO A N 1
ATOM 1379 C CA . PRO A 1 209 ? 12.413 42.438 9.715 1.00 25.54 186 PRO A CA 1
ATOM 1380 C C . PRO A 1 209 ? 11.382 41.371 9.734 1.00 26.78 186 PRO A C 1
ATOM 1381 O O . PRO A 1 209 ? 10.429 41.449 9.006 1.00 27.97 186 PRO A O 1
ATOM 1385 N N . LEU A 1 210 ? 11.547 40.368 10.614 1.00 21.07 187 LEU A N 1
ATOM 1386 C CA . LEU A 1 210 ? 10.615 39.284 10.786 1.00 21.08 187 LEU A CA 1
ATOM 1387 C C . LEU A 1 210 ? 9.850 39.543 12.065 1.00 20.91 187 LEU A C 1
ATOM 1388 O O . LEU A 1 210 ? 10.440 39.885 13.069 1.00 21.15 187 LEU A O 1
ATOM 1393 N N . LYS A 1 211 ? 8.566 39.434 11.945 1.00 18.22 188 LYS A N 1
ATOM 1394 C CA . LYS A 1 211 ? 7.579 39.714 13.034 1.00 22.36 188 LYS A CA 1
ATOM 1395 C C . LYS A 1 211 ? 6.858 38.428 13.388 1.00 20.48 188 LYS A C 1
ATOM 1396 O O . LYS A 1 211 ? 6.759 37.483 12.544 1.00 19.25 188 LYS A O 1
ATOM 1402 N N . ILE A 1 212 ? 6.280 38.323 14.574 1.00 20.31 189 ILE A N 1
ATOM 1403 C CA . ILE A 1 212 ? 5.450 37.233 14.927 1.00 20.30 189 ILE A CA 1
ATOM 1404 C C . ILE A 1 212 ? 4.137 37.344 14.177 1.00 19.78 189 ILE A C 1
ATOM 1405 O O . ILE A 1 212 ? 3.456 38.394 14.286 1.00 23.44 189 ILE A O 1
ATOM 1410 N N . LEU A 1 213 ? 3.826 36.348 13.385 1.00 20.24 190 LEU A N 1
ATOM 1411 C CA . LEU A 1 213 ? 2.622 36.327 12.559 1.00 19.85 190 LEU A CA 1
ATOM 1412 C C . LEU A 1 213 ? 1.618 35.299 12.934 1.00 23.60 190 LEU A C 1
ATOM 1413 O O . LEU A 1 213 ? 0.440 35.477 12.686 1.00 28.44 190 LEU A O 1
ATOM 1418 N N . VAL A 1 214 ? 2.013 34.187 13.577 1.00 19.95 191 VAL A N 1
ATOM 1419 C CA . VAL A 1 214 ? 1.069 33.214 14.013 1.00 20.00 191 VAL A CA 1
ATOM 1420 C C . VAL A 1 214 ? 1.479 32.803 15.443 1.00 22.91 191 VAL A C 1
ATOM 1421 O O . VAL A 1 214 ? 2.622 32.443 15.605 1.00 21.75 191 VAL A O 1
ATOM 1425 N N . GLU A 1 215 ? 0.543 32.856 16.401 1.00 24.42 192 GLU A N 1
ATOM 1426 C CA . GLU A 1 215 ? 0.822 32.573 17.833 1.00 22.77 192 GLU A CA 1
ATOM 1427 C C . GLU A 1 215 ? -0.471 32.275 18.526 1.00 27.65 192 GLU A C 1
ATOM 1428 O O . GLU A 1 215 ? -1.550 32.669 18.021 1.00 25.25 192 GLU A O 1
ATOM 1434 N N . GLY A 1 216 ? -0.435 31.586 19.654 1.00 24.02 193 GLY A N 1
ATOM 1435 C CA . GLY A 1 216 ? -1.542 31.340 20.518 1.00 25.36 193 GLY A CA 1
ATOM 1436 C C . GLY A 1 216 ? -2.241 30.058 20.355 1.00 24.72 193 GLY A C 1
ATOM 1437 O O . GLY A 1 216 ? -2.959 29.583 21.249 1.00 28.81 193 GLY A O 1
ATOM 1438 N N . ASP A 1 217 ? -1.990 29.393 19.221 1.00 25.36 194 ASP A N 1
ATOM 1439 C CA . ASP A 1 217 ? -2.634 28.178 18.950 1.00 22.97 194 ASP A CA 1
ATOM 1440 C C . ASP A 1 217 ? -2.209 27.109 19.970 1.00 25.48 194 ASP A C 1
ATOM 1441 O O . ASP A 1 217 ? -1.011 27.011 20.254 1.00 24.57 194 ASP A O 1
ATOM 1446 N N . LYS A 1 218 ? -3.108 26.280 20.464 1.00 27.35 195 LYS A N 1
ATOM 1447 C CA . LYS A 1 218 ? -2.744 25.282 21.505 1.00 29.14 195 LYS A CA 1
ATOM 1448 C C . LYS A 1 218 ? -1.666 24.296 21.026 1.00 22.33 195 LYS A C 1
ATOM 1449 O O . LYS A 1 218 ? -0.832 23.829 21.818 1.00 24.01 195 LYS A O 1
ATOM 1455 N N . ILE A 1 219 ? -1.647 23.957 19.743 1.00 22.99 196 ILE A N 1
ATOM 1456 C CA . ILE A 1 219 ? -0.649 23.066 19.197 1.00 22.42 196 ILE A CA 1
ATOM 1457 C C . ILE A 1 219 ? 0.760 23.633 19.323 1.00 23.22 196 ILE A C 1
ATOM 1458 O O . ILE A 1 219 ? 1.735 22.854 19.232 1.00 22.36 196 ILE A O 1
ATOM 1463 N N . LEU A 1 220 ? 0.899 24.946 19.476 1.00 20.64 197 LEU A N 1
ATOM 1464 C CA . LEU A 1 220 ? 2.200 25.568 19.642 1.00 18.31 197 LEU A CA 1
ATOM 1465 C C . LEU A 1 220 ? 2.740 25.574 21.117 1.00 18.03 197 LEU A C 1
ATOM 1466 O O . LEU A 1 220 ? 3.823 26.047 21.355 1.00 18.56 197 LEU A O 1
ATOM 1471 N N . PHE A 1 221 ? 1.940 25.077 22.029 1.00 18.01 198 PHE A N 1
ATOM 1472 C CA . PHE A 1 221 ? 2.399 24.988 23.438 1.00 19.32 198 PHE A CA 1
ATOM 1473 C C . PHE A 1 221 ? 3.488 23.967 23.666 1.00 17.85 198 PHE A C 1
ATOM 1474 O O . PHE A 1 221 ? 3.475 22.907 23.046 1.00 19.11 198 PHE A O 1
ATOM 1482 N N . ASN A 1 222 ? 4.416 24.317 24.520 1.00 17.02 199 ASN A N 1
ATOM 1483 C CA . ASN A 1 222 ? 5.516 23.448 24.913 1.00 17.48 199 ASN A CA 1
ATOM 1484 C C . ASN A 1 222 ? 5.325 23.145 26.386 1.00 15.85 199 ASN A C 1
ATOM 1485 O O . ASN A 1 222 ? 5.911 23.867 27.236 1.00 18.00 199 ASN A O 1
ATOM 1490 N N . GLN A 1 223 ? 4.581 22.100 26.685 1.00 16.74 200 GLN A N 1
ATOM 1491 C CA . GLN A 1 223 ? 4.155 21.758 28.046 1.00 15.23 200 GLN A CA 1
ATOM 1492 C C . GLN A 1 223 ? 5.392 21.189 28.830 1.00 16.68 200 GLN A C 1
ATOM 1493 O O . GLN A 1 223 ? 5.990 20.189 28.442 1.00 16.71 200 GLN A O 1
ATOM 1499 N N . TYR A 1 224 ? 5.687 21.816 30.000 1.00 16.14 201 TYR A N 1
ATOM 1500 C CA . TYR A 1 224 ? 6.615 21.271 30.965 1.00 15.79 201 TYR A CA 1
ATOM 1501 C C . TYR A 1 224 ? 5.962 20.433 32.038 1.00 15.96 201 TYR A C 1
ATOM 1502 O O . TYR A 1 224 ? 4.871 20.861 32.576 1.00 16.54 201 TYR A O 1
ATOM 1511 N N . SER A 1 225 ? 6.623 19.332 32.409 1.00 13.93 202 SER A N 1
ATOM 1512 C CA . SER A 1 225 ? 6.235 18.540 33.568 1.00 14.38 202 SER A CA 1
ATOM 1513 C C . SER A 1 225 ? 7.444 18.204 34.421 1.00 15.86 202 SER A C 1
ATOM 1514 O O . SER A 1 225 ? 8.555 18.031 33.895 1.00 15.03 202 SER A O 1
ATOM 1517 N N . ALA A 1 226 ? 7.179 18.028 35.715 1.00 13.56 203 ALA A N 1
ATOM 1518 C CA . ALA A 1 226 ? 8.173 17.441 36.595 1.00 14.80 203 ALA A CA 1
ATOM 1519 C C . ALA A 1 226 ? 7.850 15.996 36.816 1.00 14.85 203 ALA A C 1
ATOM 1520 O O . ALA A 1 226 ? 6.634 15.616 36.888 1.00 16.43 203 ALA A O 1
ATOM 1522 N N . ILE A 1 227 ? 8.885 15.171 36.909 1.00 14.24 204 ILE A N 1
ATOM 1523 C CA . ILE A 1 227 ? 8.681 13.714 37.153 1.00 15.07 204 ILE A CA 1
ATOM 1524 C C . ILE A 1 227 ? 9.725 13.255 38.137 1.00 15.06 204 ILE A C 1
ATOM 1525 O O . ILE A 1 227 ? 10.909 13.127 37.831 1.00 15.43 204 ILE A O 1
ATOM 1530 N N . PRO A 1 228 ? 9.287 12.941 39.379 1.00 16.00 205 PRO A N 1
ATOM 1531 C CA . PRO A 1 228 ? 10.149 12.279 40.352 1.00 16.87 205 PRO A CA 1
ATOM 1532 C C . PRO A 1 228 ? 10.623 10.905 39.815 1.00 16.72 205 PRO A C 1
ATOM 1533 O O . PRO A 1 228 ? 9.775 10.172 39.297 1.00 17.07 205 PRO A O 1
ATOM 1537 N N . VAL A 1 229 ? 11.868 10.633 40.006 1.00 16.44 206 VAL A N 1
ATOM 1538 C CA . VAL A 1 229 ? 12.417 9.273 39.651 1.00 17.65 206 VAL A CA 1
ATOM 1539 C C . VAL A 1 229 ? 11.829 8.321 40.700 1.00 19.82 206 VAL A C 1
ATOM 1540 O O . VAL A 1 229 ? 11.686 8.619 41.837 1.00 20.36 206 VAL A O 1
ATOM 1544 N N . ASN A 1 230 ? 11.439 7.134 40.250 1.00 18.22 207 ASN A N 1
ATOM 1545 C CA . ASN A 1 230 ? 10.682 6.164 41.069 1.00 20.15 207 ASN A CA 1
ATOM 1546 C C . ASN A 1 230 ? 11.607 5.361 41.967 1.00 20.13 207 ASN A C 1
ATOM 1547 O O . ASN A 1 230 ? 12.535 4.741 41.486 1.00 20.90 207 ASN A O 1
ATOM 1552 N N . PRO A 1 231 ? 11.401 5.412 43.285 1.00 23.55 208 PRO A N 1
ATOM 1553 C CA . PRO A 1 231 ? 12.241 4.655 44.244 1.00 24.53 208 PRO A CA 1
ATOM 1554 C C . PRO A 1 231 ? 12.214 3.119 44.055 1.00 24.24 208 PRO A C 1
ATOM 1555 O O . PRO A 1 231 ? 13.156 2.416 44.428 1.00 23.30 208 PRO A O 1
ATOM 1559 N N . ALA A 1 232 ? 11.208 2.650 43.378 1.00 22.79 209 ALA A N 1
ATOM 1560 C CA . ALA A 1 232 ? 11.176 1.218 42.991 1.00 25.23 209 ALA A CA 1
ATOM 1561 C C . ALA A 1 232 ? 12.198 0.871 41.966 1.00 29.47 209 ALA A C 1
ATOM 1562 O O . ALA A 1 232 ? 12.651 -0.290 41.902 1.00 28.78 209 ALA A O 1
ATOM 1564 N N . HIS A 1 233 ? 12.586 1.841 41.146 1.00 25.17 210 HIS A N 1
ATOM 1565 C CA . HIS A 1 233 ? 13.675 1.645 40.164 1.00 23.86 210 HIS A CA 1
ATOM 1566 C C . HIS A 1 233 ? 15.022 2.087 40.720 1.00 24.43 210 HIS A C 1
ATOM 1567 O O . HIS A 1 233 ? 16.071 1.472 40.430 1.00 24.96 210 HIS A O 1
ATOM 1574 N N . CYS A 1 234 ? 15.031 3.146 41.548 1.00 21.57 211 CYS A N 1
ATOM 1575 C CA . CYS A 1 234 ? 16.291 3.702 42.093 1.00 25.26 211 CYS A CA 1
ATOM 1576 C C . CYS A 1 234 ? 16.092 3.821 43.587 1.00 26.01 211 CYS A C 1
ATOM 1577 O O . CYS A 1 234 ? 15.579 4.832 44.088 1.00 23.57 211 CYS A O 1
ATOM 1580 N N . PRO A 1 235 ? 16.523 2.797 44.375 1.00 25.29 212 PRO A N 1
ATOM 1581 C CA . PRO A 1 235 ? 15.991 2.848 45.737 1.00 26.39 212 PRO A CA 1
ATOM 1582 C C . PRO A 1 235 ? 16.610 3.925 46.592 1.00 23.78 212 PRO A C 1
ATOM 1583 O O . PRO A 1 235 ? 16.017 4.195 47.647 1.00 24.81 212 PRO A O 1
ATOM 1587 N N . LYS A 1 236 ? 17.757 4.498 46.209 1.00 23.39 213 LYS A N 1
ATOM 1588 C CA . LYS A 1 236 ? 18.404 5.525 47.018 1.00 24.34 213 LYS A CA 1
ATOM 1589 C C . LYS A 1 236 ? 17.986 6.947 46.584 1.00 26.03 213 LYS A C 1
ATOM 1590 O O . LYS A 1 236 ? 18.647 7.920 46.981 1.00 25.57 213 LYS A O 1
ATOM 1596 N N . VAL A 1 237 ? 17.023 7.035 45.664 1.00 24.46 214 VAL A N 1
ATOM 1597 C CA . VAL A 1 237 ? 16.573 8.347 45.143 1.00 23.04 214 VAL A CA 1
ATOM 1598 C C . VAL A 1 237 ? 15.975 9.201 46.291 1.00 21.71 214 VAL A C 1
ATOM 1599 O O . VAL A 1 237 ? 15.341 8.693 47.232 1.00 24.50 214 VAL A O 1
ATOM 1603 N N . LYS A 1 238 ? 16.186 10.526 46.191 1.00 23.17 215 LYS A N 1
ATOM 1604 C CA . LYS A 1 238 ? 15.705 11.435 47.230 1.00 23.08 215 LYS A CA 1
ATOM 1605 C C . LYS A 1 238 ? 14.301 11.829 46.905 1.00 19.14 215 LYS A C 1
ATOM 1606 O O . LYS A 1 238 ? 13.994 12.966 46.503 1.00 20.41 215 LYS A O 1
ATOM 1612 N N . LYS A 1 239 ? 13.350 10.907 47.009 1.00 19.93 216 LYS A N 1
ATOM 1613 C CA . LYS A 1 239 ? 11.951 11.121 46.671 1.00 21.39 216 LYS A CA 1
ATOM 1614 C C . LYS A 1 239 ? 11.275 12.225 47.443 1.00 21.18 216 LYS A C 1
ATOM 1615 O O . LYS A 1 239 ? 10.433 12.950 46.912 1.00 21.72 216 LYS A O 1
ATOM 1621 N N . ASP A 1 240 ? 11.610 12.317 48.730 1.00 21.54 217 ASP A N 1
ATOM 1622 C CA . ASP A 1 240 ? 10.933 13.325 49.539 1.00 21.92 217 ASP A CA 1
ATOM 1623 C C . ASP A 1 240 ? 11.392 14.748 49.097 1.00 20.44 217 ASP A C 1
ATOM 1624 O O . ASP A 1 240 ? 10.599 15.627 49.031 1.00 19.56 217 ASP A O 1
ATOM 1629 N N . LEU A 1 241 ? 12.673 14.912 48.732 1.00 19.64 218 LEU A N 1
ATOM 1630 C CA . LEU A 1 241 ? 13.193 16.221 48.199 1.00 17.62 218 LEU A CA 1
ATOM 1631 C C . LEU A 1 241 ? 12.469 16.470 46.834 1.00 18.29 218 LEU A C 1
ATOM 1632 O O . LEU A 1 241 ? 12.077 17.598 46.538 1.00 17.16 218 LEU A O 1
ATOM 1637 N N . ALA A 1 242 ? 12.400 15.443 45.980 1.00 18.01 219 ALA A N 1
ATOM 1638 C CA . ALA A 1 242 ? 11.732 15.621 44.662 1.00 17.52 219 ALA A CA 1
ATOM 1639 C C . ALA A 1 242 ? 10.312 16.054 44.778 1.00 16.00 219 ALA A C 1
ATOM 1640 O O . ALA A 1 242 ? 9.796 17.018 44.128 1.00 16.74 219 ALA A O 1
ATOM 1642 N N . ASP A 1 243 ? 9.602 15.361 45.683 1.00 16.27 220 ASP A N 1
ATOM 1643 C CA . ASP A 1 243 ? 8.221 15.724 45.940 1.00 17.13 220 ASP A CA 1
ATOM 1644 C C . ASP A 1 243 ? 8.099 17.165 46.497 1.00 16.26 220 ASP A C 1
ATOM 1645 O O . ASP A 1 243 ? 7.160 17.812 46.160 1.00 17.09 220 ASP A O 1
ATOM 1650 N N . LYS A 1 244 ? 9.065 17.610 47.314 1.00 16.63 221 LYS A N 1
ATOM 1651 C CA . LYS A 1 244 ? 9.057 18.971 47.828 1.00 16.03 221 LYS A CA 1
ATOM 1652 C C . LYS A 1 244 ? 9.176 19.983 46.715 1.00 16.44 221 LYS A C 1
ATOM 1653 O O . LYS A 1 244 ? 8.528 21.041 46.727 1.00 17.07 221 LYS A O 1
ATOM 1659 N N . PHE A 1 245 ? 10.008 19.702 45.718 1.00 14.52 222 PHE A N 1
ATOM 1660 C CA . PHE A 1 245 ? 10.158 20.591 44.579 1.00 16.95 222 PHE A CA 1
ATOM 1661 C C . PHE A 1 245 ? 8.833 20.661 43.813 1.00 15.24 222 PHE A C 1
ATOM 1662 O O . PHE A 1 245 ? 8.491 21.737 43.340 1.00 16.49 222 PHE A O 1
ATOM 1670 N N . VAL A 1 246 ? 8.203 19.506 43.549 1.00 15.27 223 VAL A N 1
ATOM 1671 C CA . VAL A 1 246 ? 6.927 19.493 42.795 1.00 14.88 223 VAL A CA 1
ATOM 1672 C C . VAL A 1 246 ? 5.922 20.295 43.550 1.00 17.28 223 VAL A C 1
ATOM 1673 O O . VAL A 1 246 ? 5.188 21.105 42.961 1.00 16.41 223 VAL A O 1
ATOM 1677 N N . ASN A 1 247 ? 5.918 20.103 44.854 1.00 15.85 224 ASN A N 1
ATOM 1678 C CA . ASN A 1 247 ? 4.934 20.825 45.684 1.00 17.71 224 ASN A CA 1
ATOM 1679 C C . ASN A 1 247 ? 5.153 22.315 45.583 1.00 15.65 224 ASN A C 1
ATOM 1680 O O . ASN A 1 247 ? 4.229 23.079 45.438 1.00 18.97 224 ASN A O 1
ATOM 1685 N N . TRP A 1 248 ? 6.421 22.761 45.743 1.00 16.34 225 TRP A N 1
ATOM 1686 C CA . TRP A 1 248 ? 6.770 24.096 45.592 1.00 14.48 225 TRP A CA 1
ATOM 1687 C C . TRP A 1 248 ? 6.420 24.716 44.242 1.00 17.22 225 TRP A C 1
ATOM 1688 O O . TRP A 1 248 ? 5.818 25.812 44.171 1.00 17.12 225 TRP A O 1
ATOM 1699 N N . MET A 1 249 ? 6.696 23.986 43.140 1.00 17.47 226 MET A N 1
ATOM 1700 C CA . MET A 1 249 ? 6.515 24.581 41.835 1.00 17.49 226 MET A CA 1
ATOM 1701 C C . MET A 1 249 ? 5.026 24.695 41.545 1.00 16.18 226 MET A C 1
ATOM 1702 O O . MET A 1 249 ? 4.648 25.575 40.739 1.00 18.94 226 MET A O 1
ATOM 1707 N N . ALA A 1 250 ? 4.199 23.784 42.092 1.00 18.37 227 ALA A N 1
ATOM 1708 C CA . ALA A 1 250 ? 2.732 23.778 41.792 1.00 18.73 227 ALA A CA 1
ATOM 1709 C C . ALA A 1 250 ? 1.960 24.757 42.726 1.00 23.80 227 ALA A C 1
ATOM 1710 O O . ALA A 1 250 ? 0.761 24.956 42.535 1.00 22.27 227 ALA A O 1
ATOM 1712 N N . SER A 1 251 ? 2.637 25.334 43.691 1.00 20.20 228 SER A N 1
ATOM 1713 C CA . SER A 1 251 ? 1.965 26.215 44.688 1.00 22.23 228 SER A CA 1
ATOM 1714 C C . SER A 1 251 ? 1.508 27.449 43.967 1.00 24.72 228 SER A C 1
ATOM 1715 O O . SER A 1 251 ? 2.155 27.934 43.019 1.00 21.90 228 SER A O 1
ATOM 1718 N N . PRO A 1 252 ? 0.385 28.023 44.388 1.00 21.48 229 PRO A N 1
ATOM 1719 C CA . PRO A 1 252 ? 0.021 29.313 43.782 1.00 21.81 229 PRO A CA 1
ATOM 1720 C C . PRO A 1 252 ? 1.094 30.390 43.716 1.00 21.86 229 PRO A C 1
ATOM 1721 O O . PRO A 1 252 ? 1.183 31.145 42.735 1.00 22.54 229 PRO A O 1
ATOM 1725 N N . ALA A 1 253 ? 1.893 30.556 44.761 1.00 20.86 230 ALA A N 1
ATOM 1726 C CA . ALA A 1 253 ? 2.862 31.640 44.795 1.00 22.40 230 ALA A CA 1
ATOM 1727 C C . ALA A 1 253 ? 3.944 31.354 43.737 1.00 23.75 230 ALA A C 1
ATOM 1728 O O . ALA A 1 253 ? 4.378 32.256 43.080 1.00 21.85 230 ALA A O 1
ATOM 1730 N N . THR A 1 254 ? 4.427 30.087 43.626 1.00 20.24 231 THR A N 1
ATOM 1731 C CA . THR A 1 254 ? 5.489 29.847 42.634 1.00 19.35 231 THR A CA 1
ATOM 1732 C C . THR A 1 254 ? 4.907 29.867 41.220 1.00 18.27 231 THR A C 1
ATOM 1733 O O . THR A 1 254 ? 5.550 30.348 40.324 1.00 18.79 231 THR A O 1
ATOM 1737 N N . GLN A 1 255 ? 3.689 29.392 41.014 1.00 17.30 232 GLN A N 1
ATOM 1738 C CA . GLN A 1 255 ? 2.962 29.590 39.742 1.00 19.09 232 GLN A CA 1
ATOM 1739 C C . GLN A 1 255 ? 2.952 31.039 39.306 1.00 20.50 232 GLN A C 1
ATOM 1740 O O . GLN A 1 255 ? 3.286 31.386 38.192 1.00 21.39 232 GLN A O 1
ATOM 1746 N N . LYS A 1 256 ? 2.633 31.921 40.257 1.00 20.99 233 LYS A N 1
ATOM 1747 C CA . LYS A 1 256 ? 2.625 33.325 39.967 1.00 22.62 233 LYS A CA 1
ATOM 1748 C C . LYS A 1 256 ? 4.021 33.774 39.591 1.00 19.00 233 LYS A C 1
ATOM 1749 O O . LYS A 1 256 ? 4.174 34.518 38.643 1.00 22.61 233 LYS A O 1
ATOM 1755 N N . THR A 1 257 ? 5.065 33.344 40.301 1.00 20.07 234 THR A N 1
ATOM 1756 C CA . THR A 1 257 ? 6.441 33.681 40.024 1.00 18.50 234 THR A CA 1
ATOM 1757 C C . THR A 1 257 ? 6.814 33.217 38.583 1.00 19.83 234 THR A C 1
ATOM 1758 O O . THR A 1 257 ? 7.556 33.940 37.847 1.00 19.46 234 THR A O 1
ATOM 1762 N N . ILE A 1 258 ? 6.379 31.999 38.224 1.00 18.78 235 ILE A N 1
ATOM 1763 C CA . ILE A 1 258 ? 6.706 31.506 36.863 1.00 20.10 235 ILE A CA 1
ATOM 1764 C C . ILE A 1 258 ? 6.001 32.408 35.838 1.00 20.84 235 ILE A C 1
ATOM 1765 O O . ILE A 1 258 ? 6.643 32.850 34.831 1.00 20.95 235 ILE A O 1
ATOM 1770 N N . GLY A 1 259 ? 4.758 32.740 36.060 1.00 20.05 236 GLY A N 1
ATOM 1771 C CA . GLY A 1 259 ? 3.976 33.603 35.137 1.00 21.29 236 GLY A CA 1
ATOM 1772 C C . GLY A 1 259 ? 4.541 35.016 35.027 1.00 23.23 236 GLY A C 1
ATOM 1773 O O . GLY A 1 259 ? 4.550 35.690 33.906 1.00 23.52 236 GLY A O 1
ATOM 1774 N N . ASP A 1 260 ? 5.098 35.501 36.131 1.00 21.95 237 ASP A N 1
ATOM 1775 C CA . ASP A 1 260 ? 5.794 36.804 36.109 1.00 22.52 237 ASP 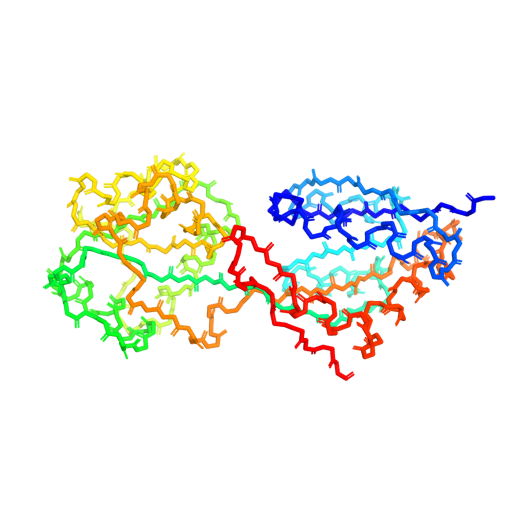A CA 1
ATOM 1776 C C . ASP A 1 260 ? 7.237 36.853 35.619 1.00 22.46 237 ASP A C 1
ATOM 1777 O O . ASP A 1 260 ? 7.798 37.927 35.454 1.00 23.01 237 ASP A O 1
ATOM 1782 N N . PHE A 1 261 ? 7.853 35.701 35.312 1.00 20.85 238 PHE A N 1
ATOM 1783 C CA . PHE A 1 261 ? 9.217 35.649 34.811 1.00 18.53 238 PHE A CA 1
ATOM 1784 C C . PHE A 1 261 ? 9.270 36.318 33.462 1.00 21.62 238 PHE A C 1
ATOM 1785 O O . PHE A 1 261 ? 8.357 36.174 32.657 1.00 22.91 238 PHE A O 1
ATOM 1793 N N . LYS A 1 262 ? 10.275 37.098 33.273 1.00 20.02 239 LYS A N 1
ATOM 1794 C CA . LYS A 1 262 ? 10.523 37.838 32.002 1.00 20.71 239 LYS A CA 1
ATOM 1795 C C . LYS A 1 262 ? 11.826 37.531 31.421 1.00 20.02 239 LYS A C 1
ATOM 1796 O O . LYS A 1 262 ? 12.845 37.440 32.104 1.00 20.98 239 LYS A O 1
ATOM 1802 N N . LEU A 1 263 ? 11.861 37.426 30.099 1.00 18.75 240 LEU A N 1
ATOM 1803 C CA . LEU A 1 263 ? 13.063 37.415 29.332 1.00 19.36 240 LEU A CA 1
ATOM 1804 C C . LEU A 1 263 ? 13.165 38.700 28.549 1.00 21.33 240 LEU A C 1
ATOM 1805 O O . LEU A 1 263 ? 12.233 39.011 27.823 1.00 20.30 240 LEU A O 1
ATOM 1810 N N . MET A 1 264 ? 14.206 39.488 28.825 1.00 22.91 241 MET A N 1
ATOM 1811 C CA . MET A 1 264 ? 14.354 40.828 28.254 1.00 22.79 241 MET A CA 1
ATOM 1812 C C . MET A 1 264 ? 13.043 41.591 28.339 1.00 19.68 241 MET A C 1
ATOM 1813 O O . MET A 1 264 ? 12.558 42.199 27.398 1.00 22.67 241 MET A O 1
ATOM 1818 N N . GLY A 1 265 ? 12.398 41.526 29.501 1.00 20.87 242 GLY A N 1
ATOM 1819 C CA . GLY A 1 265 ? 11.185 42.255 29.731 1.00 19.63 242 GLY A CA 1
ATOM 1820 C C . GLY A 1 265 ? 9.858 41.732 29.246 1.00 19.64 242 GLY A C 1
ATOM 1821 O O . GLY A 1 265 ? 8.785 42.319 29.420 1.00 20.98 242 GLY A O 1
ATOM 1822 N N . LYS A 1 266 ? 9.916 40.535 28.635 1.00 17.92 243 LYS A N 1
ATOM 1823 C CA . LYS A 1 266 ? 8.758 39.944 27.996 1.00 19.06 243 LYS A CA 1
ATOM 1824 C C . LYS A 1 266 ? 8.386 38.599 28.613 1.00 18.96 243 LYS A C 1
ATOM 1825 O O . LYS A 1 266 ? 9.245 37.815 29.024 1.00 18.52 243 LYS A O 1
ATOM 1831 N N . ALA A 1 267 ? 7.120 38.279 28.590 1.00 18.98 244 ALA A N 1
ATOM 1832 C CA . ALA A 1 267 ? 6.579 37.040 29.190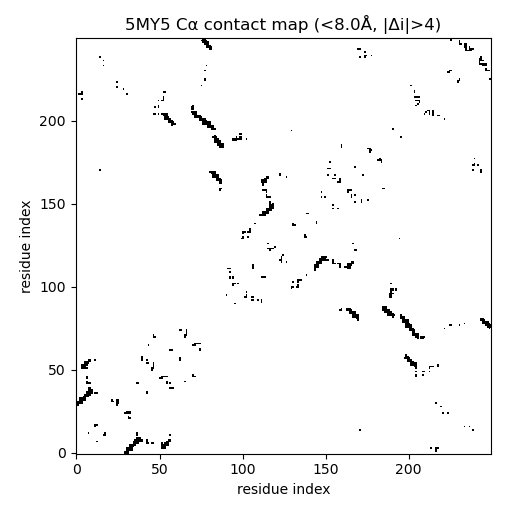 1.00 20.58 244 ALA A CA 1
ATOM 1833 C C . ALA A 1 267 ? 7.056 35.813 28.361 1.00 20.77 244 ALA A C 1
ATOM 1834 O O . ALA A 1 267 ? 7.240 35.932 27.120 1.00 21.15 244 ALA A O 1
ATOM 1836 N N . LEU A 1 268 ? 7.286 34.686 29.063 1.00 19.92 245 LEU A N 1
ATOM 1837 C CA . LEU A 1 268 ? 7.735 33.475 28.381 1.00 19.98 245 LEU A CA 1
ATOM 1838 C C . LEU A 1 268 ? 6.946 32.259 28.776 1.00 20.85 245 LEU A C 1
ATOM 1839 O O . LEU A 1 268 ? 6.623 31.407 27.896 1.00 20.44 245 LEU A O 1
ATOM 1844 N N . PHE A 1 269 ? 6.623 32.090 30.053 1.00 19.97 246 PHE A N 1
ATOM 1845 C CA . PHE A 1 269 ? 5.903 30.911 30.548 1.00 21.29 246 PHE A CA 1
ATOM 1846 C C . PHE A 1 269 ? 4.503 31.218 31.038 1.00 22.49 246 PHE A C 1
ATOM 1847 O O . PHE A 1 269 ? 4.357 32.228 31.747 1.00 23.57 246 PHE A O 1
ATOM 1855 N N . THR A 1 270 ? 3.509 30.396 30.738 1.00 20.70 247 THR A N 1
ATOM 1856 C CA . THR A 1 270 ? 2.202 30.431 31.272 1.00 19.97 247 THR A CA 1
ATOM 1857 C C . THR A 1 270 ? 2.157 29.283 32.318 1.00 20.89 247 THR A C 1
ATOM 1858 O O . THR A 1 270 ? 2.202 28.115 31.943 1.00 18.98 247 THR A O 1
ATOM 1862 N N . PRO A 1 271 ? 1.985 29.593 33.620 1.00 18.77 248 PRO A N 1
ATOM 1863 C CA . PRO A 1 271 ? 1.673 28.554 34.587 1.00 19.08 248 PRO A CA 1
ATOM 1864 C C . PRO A 1 271 ? 0.384 27.839 34.351 1.00 19.78 248 PRO A C 1
ATOM 1865 O O . PRO A 1 271 ? -0.584 28.490 33.956 1.00 23.21 248 PRO A O 1
ATOM 1869 N N . ASN A 1 272 ? 0.341 26.533 34.564 1.00 19.30 249 ASN A N 1
ATOM 1870 C CA . ASN A 1 272 ? -0.846 25.753 34.350 1.00 20.41 249 ASN A CA 1
ATOM 1871 C C . ASN A 1 272 ? -0.960 24.510 35.178 1.00 21.40 249 ASN A C 1
ATOM 1872 O O . ASN A 1 272 ? -1.590 23.556 34.790 1.00 24.64 249 ASN A O 1
ATOM 1877 N N . ALA A 1 273 ? -0.351 24.536 36.375 1.00 21.11 250 ALA A N 1
ATOM 1878 C CA . ALA A 1 273 ? -0.516 23.439 37.310 1.00 25.44 250 ALA A CA 1
ATOM 1879 C C . ALA A 1 273 ? -2.022 23.220 37.568 1.00 29.34 250 ALA A C 1
ATOM 1880 O O . ALA A 1 273 ? -2.803 24.180 37.533 1.00 27.89 250 ALA A O 1
ATOM 1882 N N . GLU A 1 274 ? -2.446 21.958 37.690 1.00 31.14 251 GLU A N 1
ATOM 1883 C CA . GLU A 1 274 ? -3.869 21.648 37.989 1.00 43.97 251 GLU A CA 1
ATOM 1884 C C . GLU A 1 274 ? -4.239 22.109 39.396 1.00 47.95 251 GLU A C 1
ATOM 1885 O O . GLU A 1 274 ? -3.391 22.136 40.277 1.00 51.77 251 GLU A O 1
#

InterPro domains:
  IPR024370 PBP domain [PF12849] (18-249)
  IPR052738 ABC transporter tungstate-binding [PTHR37945] (1-270)